Protein AF-A0A950Y6A3-F1 (afdb_monomer)

Foldseek 3Di:
DAADDDPDVVVVVQCCVLPVLPLFQLCQDDPPDGSRPQFFWDKDKDKDWDWPQPDDADTAFTKIKIWIWIATDVVRVGSFGKIKIKIKMWGKHADPDNQKIKIKIKIKIAMAGDDPTGDDLVPADFDDDDQAADFFDGRPQAWKWKRKDKDKFFAADPVLHFDWDWDQDPVRDIDIDGDIAIFIAIDMHRSHARIKMKMKIWIWDDDDDQKTKIKMKIKMWTHHPPQVSQFTRPVVLVVSCVVPVQLNDDRGTGTFPPSGDMKMKIWMKIWGQDPPPRWIKIKIKIFIPDDDWDKTFTDARDDCVSGPDPSRVVCCVCPPHRPIDIDDRDGMDIDIDIHDHD

Structure (mmCIF, N/CA/C/O backbone):
data_AF-A0A950Y6A3-F1
#
_entry.id   AF-A0A950Y6A3-F1
#
loop_
_atom_site.group_PDB
_atom_site.id
_atom_site.type_symbol
_atom_site.label_atom_id
_atom_site.label_alt_id
_atom_site.label_comp_id
_atom_site.label_asym_id
_atom_site.label_entity_id
_atom_site.label_seq_id
_atom_site.pdbx_PDB_ins_code
_atom_site.Cartn_x
_atom_site.Cartn_y
_atom_site.Cartn_z
_atom_site.occupancy
_atom_site.B_iso_or_equiv
_atom_site.auth_seq_id
_atom_site.auth_comp_id
_atom_site.auth_asym_id
_atom_site.auth_atom_id
_atom_site.pdbx_PDB_model_num
ATOM 1 N N . ILE A 1 1 ? 9.728 23.566 5.522 1.00 55.59 1 ILE A N 1
ATOM 2 C CA . ILE A 1 1 ? 8.600 23.103 6.367 1.00 55.59 1 ILE A CA 1
ATOM 3 C C . ILE A 1 1 ? 7.485 22.759 5.407 1.00 55.59 1 ILE A C 1
ATOM 5 O O . ILE A 1 1 ? 7.109 23.627 4.628 1.00 55.59 1 ILE A O 1
ATOM 9 N N . SER A 1 2 ? 7.053 21.505 5.381 1.00 44.97 2 SER A N 1
ATOM 10 C CA . SER A 1 2 ? 5.964 21.052 4.512 1.00 44.97 2 SER A CA 1
ATOM 11 C C . SER A 1 2 ? 4.708 20.811 5.337 1.00 44.97 2 SER A C 1
ATOM 13 O O . SER A 1 2 ? 4.808 20.285 6.443 1.00 44.97 2 SER A O 1
ATOM 15 N N . ASN A 1 3 ? 3.552 21.147 4.763 1.00 51.19 3 ASN A N 1
ATOM 16 C CA . ASN A 1 3 ? 2.241 20.790 5.294 1.00 51.19 3 ASN A CA 1
ATOM 17 C C . ASN A 1 3 ? 1.524 19.934 4.246 1.00 51.19 3 ASN A C 1
ATOM 19 O O . ASN A 1 3 ? 1.511 20.302 3.069 1.00 51.19 3 ASN A O 1
ATOM 23 N N . VAL A 1 4 ? 0.929 18.813 4.647 1.00 55.44 4 VAL A N 1
ATOM 24 C CA . VAL A 1 4 ? 0.126 17.973 3.743 1.00 55.44 4 VAL A CA 1
ATOM 25 C C . VAL A 1 4 ? -1.350 18.307 3.958 1.00 55.44 4 VAL A C 1
ATOM 27 O O . VAL A 1 4 ? -1.803 18.409 5.095 1.00 55.44 4 VAL A O 1
ATOM 30 N N . LYS A 1 5 ? -2.104 18.506 2.870 1.00 50.03 5 LYS A N 1
ATOM 31 C CA . LYS A 1 5 ? -3.546 18.785 2.902 1.00 50.03 5 LYS A CA 1
ATOM 32 C C . LYS A 1 5 ? -4.280 17.763 2.042 1.00 50.03 5 LYS A C 1
ATOM 34 O O . LYS A 1 5 ? -3.926 17.554 0.884 1.00 50.03 5 LYS A O 1
ATOM 39 N N . THR A 1 6 ? -5.311 17.148 2.599 1.00 55.34 6 THR A N 1
ATOM 40 C CA . THR A 1 6 ? -6.198 16.231 1.879 1.00 55.34 6 THR A CA 1
ATOM 41 C C . THR A 1 6 ? -7.190 17.012 1.016 1.00 55.34 6 THR A C 1
ATOM 43 O O . THR A 1 6 ? -7.624 18.108 1.369 1.00 55.34 6 THR A O 1
ATOM 46 N N . LEU A 1 7 ? -7.528 16.459 -0.152 1.00 62.56 7 LEU A N 1
ATOM 47 C CA . LEU A 1 7 ? -8.414 17.111 -1.128 1.00 62.56 7 LEU A CA 1
ATOM 48 C C . LEU A 1 7 ? -9.895 16.744 -0.948 1.00 62.56 7 LEU A C 1
ATOM 50 O O . LEU A 1 7 ? -10.757 17.380 -1.546 1.00 62.56 7 LEU A O 1
ATOM 54 N N . THR A 1 8 ? -10.203 15.728 -0.138 1.00 55.25 8 THR A N 1
ATOM 55 C CA . THR A 1 8 ? -11.575 15.274 0.131 1.00 55.25 8 THR A CA 1
ATOM 56 C C . THR A 1 8 ? -11.771 15.022 1.621 1.00 55.25 8 THR A C 1
ATOM 58 O O . THR A 1 8 ? -10.815 14.687 2.316 1.00 55.25 8 THR A O 1
ATOM 61 N N . THR A 1 9 ? -13.007 15.126 2.117 1.00 51.06 9 THR A N 1
ATOM 62 C CA . THR A 1 9 ? -13.341 14.810 3.519 1.00 51.06 9 THR A CA 1
ATOM 63 C C . THR A 1 9 ? -13.077 13.343 3.852 1.00 51.06 9 THR A C 1
ATOM 65 O O . THR A 1 9 ? -12.617 13.044 4.943 1.00 51.06 9 THR A O 1
ATOM 68 N N . ALA A 1 10 ? -13.300 12.422 2.908 1.00 46.38 10 ALA A N 1
ATOM 69 C CA . ALA A 1 10 ? -13.022 11.000 3.109 1.00 46.38 10 ALA A CA 1
ATOM 70 C C . ALA A 1 10 ? -11.514 10.720 3.216 1.00 46.38 10 ALA A C 1
ATOM 72 O O . ALA A 1 10 ? -11.087 10.032 4.138 1.00 46.38 10 ALA A O 1
ATOM 73 N N . ALA A 1 11 ? -10.700 11.307 2.329 1.00 52.34 11 ALA A N 1
ATOM 74 C CA . ALA A 1 11 ? -9.245 11.244 2.447 1.00 52.34 11 ALA A CA 1
ATOM 75 C C . ALA A 1 11 ? -8.772 11.976 3.707 1.00 52.34 11 ALA A C 1
ATOM 77 O O . ALA A 1 11 ? -7.878 11.489 4.375 1.00 52.34 11 ALA A O 1
ATOM 78 N N . GLY A 1 12 ? -9.401 13.098 4.066 1.00 54.09 12 GLY A N 1
ATOM 79 C CA . GLY A 1 12 ? -9.213 13.802 5.333 1.00 54.09 12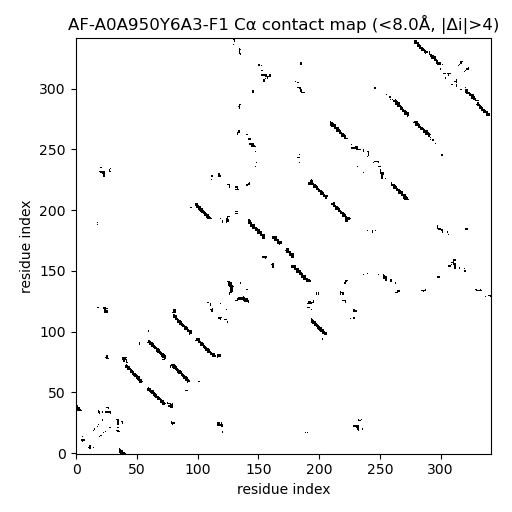 GLY A CA 1
ATOM 80 C C . GLY A 1 12 ? -9.412 12.886 6.521 1.00 54.09 12 GLY A C 1
ATOM 81 O O . GLY A 1 12 ? -8.493 12.725 7.301 1.00 54.09 12 GLY A O 1
ATOM 82 N N . ASN A 1 13 ? -10.552 12.216 6.613 1.00 58.09 13 ASN A N 1
ATOM 83 C CA . ASN A 1 13 ? -10.853 11.294 7.699 1.00 58.09 13 ASN A CA 1
ATOM 84 C C . ASN A 1 13 ? -9.927 10.078 7.693 1.00 58.09 13 ASN A C 1
ATOM 86 O O . ASN A 1 13 ? -9.509 9.663 8.758 1.00 58.09 13 ASN A O 1
ATOM 90 N N . TYR A 1 14 ? -9.565 9.537 6.529 1.00 60.09 14 TYR A N 1
ATOM 91 C CA . TYR A 1 14 ? -8.650 8.399 6.415 1.00 60.09 14 TYR A CA 1
ATOM 92 C C . TYR A 1 14 ? -7.204 8.755 6.789 1.00 60.09 14 TYR A C 1
ATOM 94 O O . TYR A 1 14 ? -6.570 8.037 7.555 1.00 60.09 14 TYR A O 1
ATOM 102 N N . PHE A 1 15 ? -6.685 9.879 6.288 1.00 57.25 15 PHE A N 1
ATOM 103 C CA . PHE A 1 15 ? -5.357 10.376 6.643 1.00 57.25 15 PHE A CA 1
ATOM 104 C C . PHE A 1 15 ? -5.319 10.858 8.080 1.00 57.25 15 PHE A C 1
ATOM 106 O O . PHE A 1 15 ? -4.394 10.489 8.779 1.00 57.25 15 PHE A O 1
ATOM 113 N N . ASN A 1 16 ? -6.325 11.598 8.550 1.00 54.16 16 ASN A N 1
ATOM 114 C CA . ASN A 1 16 ? -6.464 11.898 9.969 1.00 54.16 16 ASN A CA 1
ATOM 115 C C . ASN A 1 16 ? -6.517 10.581 10.748 1.00 54.16 16 ASN A C 1
ATOM 117 O O . ASN A 1 16 ? -5.824 10.443 11.726 1.00 54.16 16 ASN A O 1
ATOM 121 N N . TYR A 1 17 ? -7.216 9.547 10.299 1.00 57.12 17 TYR A N 1
ATOM 122 C CA . TYR A 1 17 ? -7.228 8.277 11.021 1.00 57.12 17 TYR A CA 1
ATOM 123 C C . TYR A 1 17 ? -5.857 7.572 11.049 1.00 57.12 17 TYR A C 1
ATOM 125 O O . TYR A 1 17 ? -5.486 7.023 12.072 1.00 57.12 17 TYR A O 1
ATOM 133 N N . ILE A 1 18 ? -5.056 7.630 9.982 1.00 55.06 18 ILE A N 1
ATOM 134 C CA . ILE A 1 18 ? -3.707 7.026 9.943 1.00 55.06 18 ILE A CA 1
ATOM 135 C C . ILE A 1 18 ? -2.634 7.891 10.634 1.00 55.06 18 ILE A C 1
ATOM 137 O O . ILE A 1 18 ? -1.665 7.364 11.181 1.00 55.06 18 ILE A O 1
ATOM 141 N N . ASP A 1 19 ? -2.789 9.213 10.601 1.00 50.56 19 ASP A N 1
ATOM 142 C CA . ASP A 1 19 ? -1.802 10.209 11.039 1.00 50.56 19 ASP A CA 1
ATOM 143 C C . ASP A 1 19 ? -2.115 10.796 12.434 1.00 50.56 19 ASP A C 1
ATOM 145 O O . ASP A 1 19 ? -1.201 11.122 13.191 1.00 50.56 19 ASP A O 1
ATOM 149 N N . PHE A 1 20 ? -3.398 10.862 12.815 1.00 44.97 20 PHE A N 1
ATOM 150 C CA . PHE A 1 20 ? -3.916 11.261 14.139 1.00 44.97 20 PHE A CA 1
ATOM 151 C C . PHE A 1 20 ? -3.994 10.083 15.123 1.00 44.97 20 PHE A C 1
ATOM 153 O O . PHE A 1 20 ? -3.970 10.298 16.327 1.00 44.97 20 PHE A O 1
ATOM 160 N N . GLU A 1 21 ? -3.994 8.836 14.643 1.00 47.53 21 GLU A N 1
ATOM 161 C CA . GLU A 1 21 ? -3.645 7.664 15.472 1.00 47.53 21 GLU A CA 1
ATOM 162 C C . GLU A 1 21 ? -2.111 7.433 15.496 1.00 47.53 21 GLU A C 1
ATOM 164 O O . GLU A 1 21 ? -1.623 6.411 15.981 1.00 47.53 21 GLU A O 1
ATOM 169 N N . GLY A 1 22 ? -1.356 8.412 14.965 1.00 48.56 22 GLY A N 1
ATOM 170 C CA . GLY A 1 22 ? 0.095 8.578 15.010 1.00 48.56 22 GLY A CA 1
ATOM 171 C C . GLY A 1 22 ? 0.876 7.320 14.718 1.00 48.56 22 GLY A C 1
ATOM 172 O O . GLY A 1 22 ? 1.608 6.837 15.578 1.00 48.56 22 GLY A O 1
ATOM 173 N N . VAL A 1 23 ? 0.806 6.849 13.471 1.00 43.31 23 VAL A N 1
ATOM 174 C CA . VAL A 1 23 ? 1.751 5.840 13.001 1.00 43.31 23 VAL A CA 1
ATOM 175 C C . VAL A 1 23 ? 3.160 6.462 12.893 1.00 43.31 23 VAL A C 1
ATOM 177 O O . VAL A 1 23 ? 3.574 6.923 11.834 1.00 43.31 23 VAL A O 1
ATOM 180 N N . GLY A 1 24 ? 3.828 6.581 14.044 1.00 46.50 24 GLY A N 1
ATOM 181 C CA . GLY A 1 24 ? 5.106 7.222 14.379 1.00 46.50 24 GLY A CA 1
ATOM 182 C C . GLY A 1 24 ? 5.691 8.272 13.418 1.00 46.50 24 GLY A C 1
ATOM 183 O O . GLY A 1 24 ? 6.848 8.211 12.992 1.00 46.50 24 GLY A O 1
ATOM 184 N N . GLY A 1 25 ? 4.910 9.310 13.133 1.00 45.56 25 GLY A N 1
ATOM 185 C CA . GLY A 1 25 ? 5.419 10.512 12.485 1.00 45.56 25 GLY A CA 1
ATOM 186 C C . GLY A 1 25 ? 6.478 11.257 13.332 1.00 45.56 25 GLY A C 1
ATOM 187 O O . GLY A 1 25 ? 6.566 11.069 14.545 1.00 45.56 25 GLY A O 1
ATOM 188 N N . PRO A 1 26 ? 7.274 12.152 12.718 1.00 42.16 26 PRO A N 1
ATOM 189 C CA . PRO A 1 26 ? 8.289 12.992 13.372 1.00 42.16 26 PRO A CA 1
ATOM 190 C C . PRO A 1 26 ? 7.778 13.855 14.533 1.00 42.16 26 PRO A C 1
ATOM 192 O O . PRO A 1 26 ? 8.584 14.300 15.349 1.00 42.16 26 PRO A O 1
ATOM 195 N N . ASN A 1 27 ? 6.470 14.120 14.568 1.00 44.44 27 ASN A N 1
ATOM 196 C CA . ASN A 1 27 ? 5.806 14.987 15.529 1.00 44.44 27 ASN A CA 1
ATOM 197 C C . ASN A 1 27 ? 4.730 14.195 16.289 1.00 44.44 27 ASN A C 1
ATOM 199 O O . ASN A 1 27 ? 3.539 14.460 16.153 1.00 44.44 27 ASN A O 1
ATOM 203 N N . ALA A 1 28 ? 5.148 13.216 17.098 1.00 41.78 28 ALA A N 1
ATOM 204 C CA . ALA A 1 28 ? 4.270 12.655 18.126 1.00 41.78 28 ALA A CA 1
ATOM 205 C C . ALA A 1 28 ? 3.625 13.808 18.921 1.00 41.78 28 ALA A C 1
ATOM 207 O O . ALA A 1 28 ? 4.297 14.792 19.250 1.00 41.78 28 ALA A O 1
ATOM 208 N N . VAL A 1 29 ? 2.313 13.728 19.126 1.00 42.22 29 VAL A N 1
ATOM 209 C CA . VAL A 1 29 ? 1.463 14.852 19.526 1.00 42.22 29 VAL A CA 1
ATOM 210 C C . VAL A 1 29 ? 1.973 15.511 20.813 1.00 42.22 29 VAL A C 1
ATOM 212 O O . VAL A 1 29 ? 2.018 14.893 21.871 1.00 42.22 29 VAL A O 1
ATOM 215 N N . VAL A 1 30 ? 2.285 16.809 20.745 1.00 36.84 30 VAL A N 1
ATOM 216 C CA . VAL A 1 30 ? 2.355 17.685 21.923 1.00 36.84 30 VAL A CA 1
ATOM 217 C C . VAL A 1 30 ? 1.227 18.708 21.772 1.00 36.84 30 VAL A C 1
ATOM 219 O O . VAL A 1 30 ? 1.276 19.566 20.895 1.00 36.84 30 VAL A O 1
ATOM 222 N N . ASN A 1 31 ? 0.191 18.598 22.610 1.00 34.97 31 ASN A N 1
ATOM 223 C CA . ASN A 1 31 ? -0.925 19.551 22.738 1.00 34.97 31 ASN A CA 1
ATOM 224 C C . ASN A 1 31 ? -1.853 19.720 21.512 1.00 34.97 31 ASN A C 1
ATOM 226 O O . ASN A 1 31 ? -2.145 20.844 21.110 1.00 34.97 31 ASN A O 1
ATOM 230 N N . GLY A 1 32 ? -2.357 18.630 20.920 1.00 38.34 32 GLY A N 1
ATOM 231 C CA . GLY A 1 32 ? -3.501 18.701 19.990 1.00 38.34 32 GLY A CA 1
ATOM 232 C C . GLY A 1 32 ? -3.256 19.443 18.664 1.00 38.34 32 GLY A C 1
ATOM 233 O O . GLY A 1 32 ? -4.211 19.758 17.955 1.00 38.34 32 GLY A O 1
ATOM 234 N N . ALA A 1 33 ? -1.999 19.720 18.309 1.00 36.47 33 ALA A N 1
ATOM 235 C CA . ALA A 1 33 ? -1.621 20.277 17.015 1.00 36.47 33 ALA A CA 1
ATOM 236 C C . ALA A 1 33 ? -1.289 19.154 16.016 1.00 36.47 33 ALA A C 1
ATOM 238 O O . ALA A 1 33 ? -0.516 18.249 16.319 1.00 36.47 33 ALA A O 1
ATOM 239 N N . ASN A 1 34 ? -1.879 19.234 14.818 1.00 43.88 34 ASN A N 1
ATOM 240 C CA . ASN A 1 34 ? -1.730 18.281 13.713 1.00 43.88 34 ASN A CA 1
ATOM 241 C C . ASN A 1 34 ? -0.270 17.858 13.449 1.00 43.88 34 ASN A C 1
ATOM 243 O O . ASN A 1 34 ? 0.587 18.706 13.173 1.00 43.88 34 ASN A O 1
ATOM 247 N N . ASN A 1 35 ? -0.048 16.541 13.372 1.00 49.81 35 ASN A N 1
ATOM 248 C CA . ASN A 1 35 ? 1.190 15.871 12.938 1.00 49.81 35 ASN A CA 1
ATOM 249 C C . ASN A 1 35 ? 1.596 16.250 11.488 1.00 49.81 35 ASN A C 1
ATOM 251 O O . ASN A 1 35 ? 2.753 16.143 11.088 1.00 49.81 35 ASN A O 1
ATOM 255 N N . LEU A 1 36 ? 0.654 16.820 10.726 1.00 51.59 36 LEU A N 1
ATOM 256 C CA . LEU A 1 36 ? 0.832 17.394 9.386 1.00 51.59 36 LEU A CA 1
ATOM 257 C C . LEU A 1 36 ? 1.478 18.788 9.367 1.00 51.59 36 LEU A C 1
ATOM 259 O O . LEU A 1 36 ? 1.663 19.355 8.288 1.00 51.59 36 LEU A O 1
ATOM 263 N N . SER A 1 37 ? 1.778 19.371 10.530 1.00 52.12 37 SER A N 1
ATOM 264 C CA . SER A 1 37 ? 2.426 20.677 10.654 1.00 52.12 37 SER A CA 1
ATOM 265 C C . SER A 1 37 ? 3.810 20.540 11.280 1.00 52.12 37 SER A C 1
ATOM 267 O O . SER A 1 37 ? 4.047 19.699 12.142 1.00 52.12 37 SER A O 1
ATOM 269 N N . GLY A 1 38 ? 4.767 21.345 10.816 1.00 64.56 38 GLY A N 1
ATOM 270 C CA . GLY A 1 38 ? 6.117 21.350 11.386 1.00 64.56 38 GLY A CA 1
ATOM 271 C C . GLY A 1 38 ? 6.999 20.167 10.973 1.00 64.56 38 GLY A C 1
ATOM 272 O O . GLY A 1 38 ? 8.054 19.970 11.571 1.00 64.56 38 GLY A O 1
ATOM 273 N N . ILE A 1 39 ? 6.626 19.392 9.949 1.00 74.38 39 ILE A N 1
ATOM 274 C CA . ILE A 1 39 ? 7.516 18.378 9.370 1.00 74.38 39 ILE A CA 1
ATOM 275 C C . ILE A 1 39 ? 8.688 19.091 8.676 1.00 74.38 39 ILE A C 1
ATOM 277 O O . ILE A 1 39 ? 8.516 19.940 7.787 1.00 74.38 39 ILE A O 1
ATOM 281 N N . ARG A 1 40 ? 9.903 18.755 9.106 1.00 83.00 40 ARG A N 1
ATOM 282 C CA . ARG A 1 40 ? 11.169 19.234 8.553 1.00 83.00 40 ARG A CA 1
ATOM 283 C C . ARG A 1 40 ? 11.993 18.028 8.125 1.00 83.00 40 ARG A C 1
ATOM 285 O O . ARG A 1 40 ? 12.646 17.384 8.941 1.00 83.00 40 ARG A O 1
ATOM 292 N N . SER A 1 41 ? 11.979 17.747 6.831 1.00 88.69 41 SER A N 1
ATOM 293 C CA . SER A 1 41 ? 12.832 16.723 6.234 1.00 88.69 41 SER A CA 1
ATOM 294 C C . SER A 1 41 ? 14.058 17.384 5.622 1.00 88.69 41 SER A C 1
ATOM 296 O O . SER A 1 41 ? 13.936 18.176 4.690 1.00 88.69 41 SER A O 1
ATOM 298 N N . SER A 1 42 ? 15.230 17.045 6.149 1.00 94.06 42 SER A N 1
ATOM 299 C CA . SER A 1 42 ? 16.520 17.384 5.555 1.00 94.06 42 SER A CA 1
ATOM 300 C C . SER A 1 42 ? 17.148 16.093 5.056 1.00 94.06 42 SER A C 1
ATOM 302 O O . SER A 1 42 ? 17.418 15.203 5.863 1.00 94.06 42 SER A O 1
ATOM 304 N N . THR A 1 43 ? 17.335 15.986 3.741 1.00 95.81 43 THR A N 1
ATOM 305 C CA . THR A 1 43 ? 17.712 14.736 3.069 1.00 95.81 43 THR A CA 1
ATOM 306 C C . THR A 1 43 ? 18.918 14.944 2.165 1.00 95.81 43 THR A C 1
ATOM 308 O O . THR A 1 43 ? 18.958 15.905 1.399 1.00 95.81 43 THR A O 1
ATOM 311 N N . ILE A 1 44 ? 19.867 14.011 2.211 1.00 97.56 44 ILE A N 1
ATOM 312 C CA . ILE A 1 44 ? 20.935 13.865 1.219 1.00 97.56 44 ILE A CA 1
ATOM 313 C C . ILE A 1 44 ? 20.653 12.590 0.425 1.00 97.56 44 ILE A C 1
ATOM 315 O O . ILE A 1 44 ? 20.456 11.530 1.016 1.00 97.56 44 ILE A O 1
ATOM 319 N N . THR A 1 45 ? 20.655 12.692 -0.905 1.00 98.19 45 THR A N 1
ATOM 320 C CA . THR A 1 45 ? 20.363 11.562 -1.799 1.00 98.19 45 THR A CA 1
ATOM 321 C C . THR A 1 45 ? 21.493 11.371 -2.810 1.00 98.19 45 THR A C 1
ATOM 323 O O . THR A 1 45 ? 21.414 11.905 -3.919 1.00 98.19 45 THR A O 1
ATOM 326 N N . PRO A 1 46 ? 22.567 10.634 -2.473 1.00 98.00 46 PRO A N 1
ATOM 327 C CA . PRO A 1 46 ? 23.479 10.110 -3.480 1.00 98.00 46 PRO A CA 1
ATOM 328 C C . PRO A 1 46 ? 22.716 9.280 -4.516 1.00 98.00 46 PRO A C 1
ATOM 330 O O . PRO A 1 46 ? 21.841 8.474 -4.183 1.00 98.00 46 PRO A O 1
ATOM 333 N N . THR A 1 47 ? 23.077 9.479 -5.780 1.00 97.88 47 THR A N 1
ATOM 334 C CA . THR A 1 47 ? 22.509 8.751 -6.913 1.00 97.88 47 THR A CA 1
ATOM 335 C C . THR A 1 47 ? 23.620 8.232 -7.814 1.00 97.88 47 THR A C 1
ATOM 337 O O . THR A 1 47 ? 24.660 8.870 -7.979 1.00 97.88 47 THR A O 1
ATOM 340 N N . TYR A 1 48 ? 23.397 7.058 -8.392 1.00 98.31 48 TYR A N 1
ATOM 341 C CA . TYR A 1 48 ? 24.215 6.493 -9.455 1.00 98.31 48 TYR A CA 1
ATOM 342 C C . TYR A 1 48 ? 23.306 6.193 -10.638 1.00 98.31 48 TYR A C 1
ATOM 344 O O . TYR A 1 48 ? 22.309 5.488 -10.486 1.00 98.31 48 TYR A O 1
ATOM 352 N N . ALA A 1 49 ? 23.658 6.722 -11.807 1.00 98.19 49 ALA A N 1
ATOM 353 C CA . ALA A 1 49 ? 22.918 6.510 -13.038 1.00 98.19 49 ALA A CA 1
ATOM 354 C C . ALA A 1 49 ? 23.854 5.967 -14.120 1.00 98.19 49 ALA A C 1
ATOM 356 O O . ALA A 1 49 ? 24.909 6.538 -14.399 1.00 98.19 49 ALA A O 1
ATOM 357 N N . TYR A 1 50 ? 23.439 4.877 -14.752 1.00 98.31 50 TYR A N 1
ATOM 358 C CA . TYR A 1 50 ? 24.106 4.274 -15.897 1.00 98.31 50 TYR A CA 1
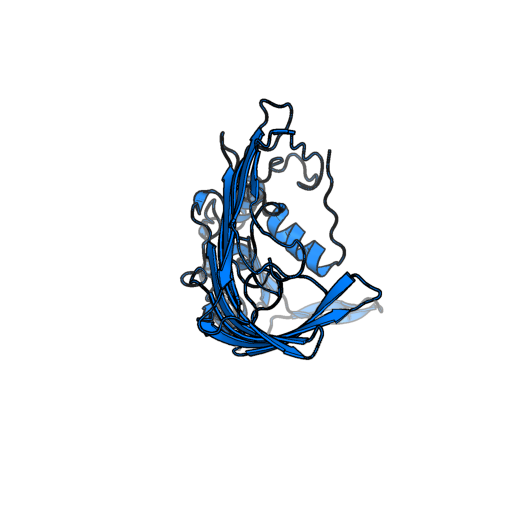ATOM 359 C C . TYR A 1 50 ? 23.076 4.014 -16.987 1.00 98.31 50 TYR A C 1
ATOM 361 O O . TYR A 1 50 ? 22.051 3.378 -16.739 1.00 98.31 50 TYR A O 1
ATOM 369 N N . ASN A 1 51 ? 23.325 4.505 -18.200 1.00 98.06 51 ASN A N 1
ATOM 370 C CA . ASN A 1 51 ? 22.365 4.389 -19.287 1.00 98.06 51 ASN A CA 1
ATOM 371 C C . ASN A 1 51 ? 23.052 4.122 -20.629 1.00 98.06 51 ASN A C 1
ATOM 373 O O . ASN A 1 51 ? 23.799 4.949 -21.141 1.00 98.06 51 ASN A O 1
ATOM 377 N N . THR A 1 52 ? 22.750 2.964 -21.209 1.00 98.12 52 THR A N 1
ATOM 378 C CA . THR A 1 52 ? 23.162 2.545 -22.560 1.00 98.12 52 THR A CA 1
ATOM 379 C C . THR A 1 52 ? 21.966 2.287 -23.476 1.00 98.12 52 THR A C 1
ATOM 381 O O . THR A 1 52 ? 22.119 1.727 -24.565 1.00 98.12 52 THR A O 1
ATOM 384 N N . VAL A 1 53 ? 20.757 2.656 -23.038 1.00 97.12 53 VAL A N 1
ATOM 385 C CA . VAL A 1 53 ? 19.528 2.496 -23.814 1.00 97.12 53 VAL A CA 1
ATOM 386 C C . VAL A 1 53 ? 19.630 3.316 -25.091 1.00 97.12 53 VAL A C 1
ATOM 388 O O . VAL A 1 53 ? 19.856 4.522 -25.071 1.00 97.12 53 VAL A O 1
ATOM 391 N N . ASN A 1 54 ? 19.459 2.647 -26.226 1.00 95.56 54 ASN A N 1
ATOM 392 C CA . ASN A 1 54 ? 19.780 3.234 -27.520 1.00 95.56 54 ASN A CA 1
ATOM 393 C C . ASN A 1 54 ? 18.740 4.228 -28.056 1.00 95.56 54 ASN A C 1
ATOM 395 O O . ASN A 1 54 ? 19.022 4.916 -29.033 1.00 95.56 54 ASN A O 1
ATOM 399 N N . HIS A 1 55 ? 17.536 4.263 -27.483 1.00 89.75 55 HIS A N 1
ATOM 400 C CA . HIS A 1 55 ? 16.476 5.171 -27.908 1.00 89.75 55 HIS A CA 1
ATOM 401 C C . HIS A 1 55 ? 15.555 5.531 -26.726 1.00 89.75 55 HIS A C 1
ATOM 403 O O . HIS A 1 55 ? 15.076 4.626 -26.045 1.00 89.75 55 HIS A O 1
ATOM 409 N N . PRO A 1 56 ? 15.242 6.821 -26.489 1.00 83.69 56 PRO A N 1
ATOM 410 C CA . PRO A 1 56 ? 14.539 7.270 -25.279 1.00 83.69 56 PRO A CA 1
ATOM 411 C C . PRO A 1 56 ? 13.040 6.929 -25.232 1.00 83.69 56 PRO A C 1
ATOM 413 O O . PRO A 1 56 ? 12.455 6.917 -24.153 1.00 83.69 56 PRO A O 1
ATOM 416 N N . ILE A 1 57 ? 12.408 6.708 -26.391 1.00 81.50 57 ILE A N 1
ATOM 417 C CA . ILE A 1 57 ? 10.962 6.417 -26.503 1.00 81.50 57 ILE A CA 1
ATOM 418 C C . ILE A 1 57 ? 10.693 4.955 -26.888 1.00 81.50 57 ILE A C 1
ATOM 420 O O . ILE A 1 57 ? 9.924 4.277 -26.221 1.00 81.50 57 ILE A O 1
ATOM 424 N N . ILE A 1 58 ? 11.336 4.461 -27.951 1.00 86.12 58 ILE A N 1
ATOM 425 C CA . ILE A 1 58 ? 11.185 3.094 -28.469 1.00 86.12 58 ILE A CA 1
ATOM 426 C C . ILE A 1 58 ? 12.515 2.332 -28.312 1.00 86.12 58 ILE A C 1
ATOM 428 O O . ILE A 1 58 ? 13.215 2.080 -29.298 1.00 86.12 58 ILE A O 1
ATOM 432 N N . PRO A 1 59 ? 12.933 2.020 -27.075 1.00 92.00 59 PRO A N 1
ATOM 433 C CA . PRO A 1 59 ? 14.184 1.316 -26.831 1.00 92.00 59 PRO A CA 1
ATOM 434 C C . PRO A 1 59 ? 14.155 -0.082 -27.456 1.00 92.00 59 PRO A C 1
ATOM 436 O O . PRO A 1 59 ? 13.156 -0.795 -27.373 1.00 92.00 59 PRO A O 1
ATOM 439 N N . THR A 1 60 ? 15.262 -0.485 -28.082 1.00 94.06 60 THR A N 1
ATOM 440 C CA . THR A 1 60 ? 15.406 -1.821 -28.701 1.00 94.06 60 THR A CA 1
ATOM 441 C C . THR A 1 60 ? 16.576 -2.615 -28.130 1.00 94.06 60 THR A C 1
ATOM 443 O O . THR A 1 60 ? 16.617 -3.842 -28.257 1.00 94.06 60 THR A O 1
ATOM 446 N N . ARG A 1 61 ? 17.535 -1.933 -27.498 1.00 96.31 61 ARG A N 1
ATOM 447 C CA . ARG A 1 61 ? 18.637 -2.544 -26.758 1.00 96.31 61 ARG A CA 1
ATOM 448 C C . ARG A 1 61 ? 19.180 -1.603 -25.686 1.00 96.31 61 ARG A C 1
ATOM 450 O O . ARG A 1 61 ? 19.071 -0.385 -25.814 1.00 96.31 61 ARG A O 1
ATOM 457 N N . GLY A 1 62 ? 19.859 -2.184 -24.709 1.00 97.81 62 GLY A N 1
ATOM 458 C CA . GLY A 1 62 ? 20.647 -1.458 -23.720 1.00 97.81 62 GLY A CA 1
ATOM 459 C C . GLY A 1 62 ? 20.114 -1.647 -22.312 1.00 97.81 62 GLY A C 1
ATOM 460 O O . GLY A 1 62 ? 19.100 -2.307 -22.092 1.00 97.81 62 GLY A O 1
ATOM 461 N N . LEU A 1 63 ? 20.845 -1.081 -21.368 1.00 98.19 63 LEU A N 1
ATOM 462 C CA . LEU A 1 63 ? 20.608 -1.190 -19.940 1.00 98.19 63 LEU A CA 1
ATOM 463 C C . LEU A 1 63 ? 20.531 0.216 -19.344 1.00 98.19 63 LEU A C 1
ATOM 465 O O . LEU A 1 63 ? 21.409 1.044 -19.600 1.00 98.19 63 LEU A O 1
ATOM 469 N N . ARG A 1 64 ? 19.505 0.457 -18.536 1.00 98.06 64 ARG A N 1
ATOM 470 C CA . ARG A 1 64 ? 19.374 1.607 -17.646 1.00 98.06 64 ARG A CA 1
ATOM 471 C C . ARG A 1 64 ? 19.408 1.090 -16.215 1.00 98.06 64 ARG A C 1
ATOM 473 O O . ARG A 1 64 ? 18.650 0.184 -15.890 1.00 98.06 64 ARG A O 1
ATOM 480 N N . VAL A 1 65 ? 20.280 1.648 -15.388 1.00 98.50 65 VAL A N 1
ATOM 481 C CA . VAL A 1 65 ? 20.359 1.387 -13.948 1.00 98.50 65 VAL A CA 1
ATOM 482 C C . VAL A 1 65 ? 20.357 2.731 -13.246 1.00 98.50 65 VAL A C 1
ATOM 484 O O . VAL A 1 65 ? 21.218 3.564 -13.522 1.00 98.50 65 VAL A O 1
ATOM 487 N N . ASN A 1 66 ? 19.423 2.920 -12.325 1.00 98.56 66 ASN A N 1
ATOM 488 C CA . ASN A 1 66 ? 19.429 4.018 -11.376 1.00 98.56 66 ASN A CA 1
ATOM 489 C C . ASN A 1 66 ? 19.429 3.429 -9.968 1.00 98.56 66 ASN A C 1
ATOM 491 O O . ASN A 1 66 ? 18.554 2.638 -9.623 1.00 98.56 66 A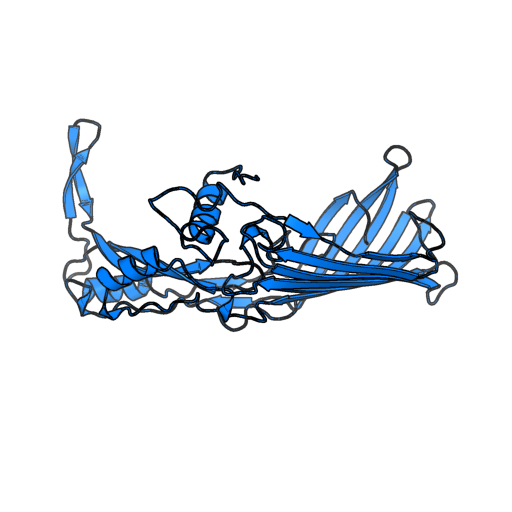SN A O 1
ATOM 495 N N . LEU A 1 67 ? 20.408 3.815 -9.161 1.00 98.56 67 LEU A N 1
ATOM 496 C CA . LEU A 1 67 ? 20.462 3.515 -7.735 1.00 98.56 67 LEU A CA 1
ATOM 497 C C . LEU A 1 67 ? 20.382 4.836 -6.980 1.00 98.56 67 LEU A C 1
ATOM 499 O O . LEU A 1 67 ? 21.030 5.813 -7.361 1.00 98.56 67 LEU A O 1
ATOM 503 N N . SER A 1 68 ? 19.618 4.871 -5.898 1.00 98.44 68 SER A N 1
ATOM 504 C CA . SER A 1 68 ? 19.536 6.035 -5.020 1.00 98.44 68 SER A CA 1
ATOM 505 C C . SER A 1 68 ? 19.491 5.603 -3.570 1.00 98.44 68 SER A C 1
ATOM 507 O O . SER A 1 68 ? 18.893 4.579 -3.246 1.00 98.44 68 SER A O 1
ATOM 509 N N . PHE A 1 69 ? 20.074 6.405 -2.690 1.00 98.50 69 PHE A N 1
ATOM 510 C CA . PHE A 1 69 ? 19.979 6.189 -1.254 1.00 98.50 69 PHE A CA 1
ATOM 511 C C . PHE A 1 69 ? 19.620 7.500 -0.570 1.00 98.50 69 PHE A C 1
ATOM 513 O O . PHE A 1 69 ? 20.449 8.395 -0.487 1.00 98.50 69 PHE A O 1
ATOM 520 N N . GLY A 1 70 ? 18.378 7.629 -0.111 1.00 97.94 70 GLY A N 1
ATOM 521 C CA . GLY A 1 70 ? 17.932 8.778 0.669 1.00 97.94 70 GLY A CA 1
ATOM 522 C C . GLY A 1 70 ? 18.335 8.630 2.132 1.00 97.94 70 GLY A C 1
ATOM 523 O O . GLY A 1 70 ? 17.888 7.704 2.806 1.00 97.94 70 GLY A O 1
ATOM 524 N N . PHE A 1 71 ? 19.153 9.548 2.631 1.00 97.94 71 PHE A N 1
ATOM 525 C CA . PHE A 1 71 ? 19.440 9.696 4.054 1.00 97.94 71 PHE A CA 1
ATOM 526 C C . PHE A 1 71 ? 18.765 10.968 4.562 1.00 97.94 71 PHE A C 1
ATOM 528 O O . PHE A 1 71 ? 19.220 12.076 4.269 1.00 97.94 71 PHE A O 1
ATOM 535 N N . THR A 1 72 ? 17.674 10.816 5.309 1.00 96.81 72 THR A N 1
ATOM 536 C CA . THR A 1 72 ? 16.970 11.921 5.970 1.00 96.81 72 THR A CA 1
ATOM 537 C C . THR A 1 72 ? 17.272 11.867 7.451 1.00 96.81 72 THR A C 1
ATOM 539 O O . THR A 1 72 ? 17.121 10.806 8.049 1.00 96.81 72 THR A O 1
ATOM 542 N N . GLY A 1 73 ? 17.662 12.982 8.067 1.00 93.19 73 GLY A N 1
ATOM 543 C CA . GLY A 1 73 ? 18.048 12.942 9.473 1.00 93.19 73 GLY A CA 1
ATOM 544 C C . GLY A 1 73 ? 17.978 14.265 10.209 1.00 93.19 73 GLY A C 1
ATOM 545 O O . GLY A 1 73 ? 18.240 15.332 9.655 1.00 93.19 73 GLY A O 1
ATOM 546 N N . SER A 1 74 ? 17.740 14.178 11.517 1.00 90.81 74 SER A N 1
ATOM 547 C CA . SER A 1 74 ? 17.852 15.319 12.427 1.00 90.81 74 SER A CA 1
ATOM 548 C C . SER A 1 74 ? 19.253 15.921 12.495 1.00 90.81 74 SER A C 1
ATOM 550 O O . SER A 1 74 ? 19.392 17.120 12.713 1.00 90.81 74 SER A O 1
ATOM 552 N N . VAL A 1 75 ? 20.288 15.124 12.210 1.00 92.88 75 VAL A N 1
ATOM 553 C CA . VAL A 1 75 ? 21.674 15.603 12.054 1.00 92.88 75 VAL A CA 1
ATOM 554 C C . VAL A 1 75 ? 21.833 16.617 10.912 1.00 92.88 75 VAL A C 1
ATOM 556 O O . VAL A 1 75 ? 22.792 17.377 10.902 1.00 92.88 75 VAL A O 1
ATOM 559 N N . LEU A 1 76 ? 20.880 16.662 9.975 1.00 93.44 76 LEU A N 1
ATOM 560 C CA . LEU A 1 76 ? 20.824 17.618 8.867 1.00 93.44 76 LEU A CA 1
ATOM 561 C C . LEU A 1 76 ? 19.877 18.805 9.158 1.00 93.44 76 LEU A C 1
ATOM 563 O O . LEU A 1 76 ? 19.500 19.543 8.248 1.00 93.44 76 LEU A O 1
ATOM 567 N N . GLY A 1 77 ? 19.437 18.978 10.410 1.00 87.88 77 GLY A N 1
ATOM 568 C CA . GLY A 1 77 ? 18.544 20.066 10.831 1.00 87.88 77 GLY A CA 1
ATOM 569 C C . GLY A 1 77 ? 17.043 19.787 10.662 1.00 87.88 77 GLY A C 1
ATOM 570 O O . GLY A 1 77 ? 16.230 20.706 10.788 1.00 87.88 77 GLY A O 1
ATOM 571 N N . GLY A 1 78 ? 16.667 18.538 10.365 1.00 88.06 78 GLY A N 1
ATOM 572 C CA . GLY A 1 78 ? 15.275 18.084 10.290 1.00 88.06 78 GLY A CA 1
ATOM 573 C C . GLY A 1 78 ? 14.737 17.479 11.595 1.00 88.06 78 GLY A C 1
ATOM 574 O O . GLY A 1 78 ? 15.433 17.387 12.602 1.00 88.06 78 GLY A O 1
ATOM 575 N N . ASN A 1 79 ? 13.492 17.008 11.575 1.00 84.81 79 ASN A N 1
ATOM 576 C CA . ASN A 1 79 ? 12.907 16.155 12.616 1.00 84.81 79 ASN A CA 1
ATOM 577 C C . ASN A 1 79 ? 12.536 14.754 12.105 1.00 84.81 79 ASN A C 1
ATOM 579 O O . ASN A 1 79 ? 12.159 13.911 12.913 1.00 84.81 79 ASN A O 1
ATOM 583 N N . VAL A 1 80 ? 12.706 14.464 10.816 1.00 86.56 80 VAL A N 1
ATOM 584 C CA . VAL A 1 80 ? 12.496 13.128 10.235 1.00 86.56 80 VAL A CA 1
ATOM 585 C C . VAL A 1 80 ? 13.819 12.368 10.186 1.00 86.56 80 VAL A C 1
ATOM 587 O O . VAL A 1 80 ? 14.838 12.950 9.815 1.00 86.56 80 VAL A O 1
ATOM 590 N N . ASN A 1 81 ? 13.807 11.080 10.535 1.00 92.50 81 ASN A N 1
ATOM 591 C CA . ASN A 1 81 ? 14.984 10.216 10.450 1.00 92.50 81 ASN A CA 1
ATOM 592 C C . ASN A 1 81 ? 14.632 8.944 9.672 1.00 92.50 81 ASN A C 1
ATOM 594 O O . ASN A 1 81 ? 13.981 8.063 10.230 1.00 92.50 81 ASN A O 1
ATOM 598 N N . THR A 1 82 ? 15.050 8.844 8.408 1.00 95.75 82 THR A N 1
ATOM 599 C CA . THR A 1 82 ? 14.776 7.687 7.540 1.00 95.75 82 THR A CA 1
ATOM 600 C C . THR A 1 82 ? 15.957 7.330 6.642 1.00 95.75 82 THR A C 1
ATOM 602 O O . THR A 1 82 ? 16.692 8.206 6.187 1.00 95.75 82 THR A O 1
ATOM 605 N N . LEU A 1 83 ? 16.098 6.039 6.342 1.00 97.69 83 LEU A N 1
ATOM 606 C CA . LEU A 1 83 ? 16.949 5.508 5.277 1.00 97.69 83 LEU A CA 1
ATOM 607 C C . LEU A 1 83 ? 16.058 4.994 4.146 1.00 97.69 83 LEU A C 1
ATOM 609 O O . LEU A 1 83 ? 15.114 4.252 4.410 1.00 97.69 83 LEU A O 1
ATOM 613 N N . GLN A 1 84 ? 16.364 5.367 2.906 1.00 98.06 84 GLN A N 1
ATOM 614 C CA . GLN A 1 84 ? 15.532 5.061 1.743 1.00 98.06 84 GLN A CA 1
ATOM 615 C C . GLN A 1 84 ? 16.376 4.634 0.527 1.00 98.06 84 GLN A C 1
ATOM 617 O O . GLN A 1 84 ? 16.590 5.430 -0.392 1.00 98.06 84 GLN A O 1
ATOM 622 N N . PRO A 1 85 ? 16.914 3.400 0.500 1.00 98.19 85 PRO A N 1
ATOM 623 C CA . PRO A 1 85 ? 17.498 2.845 -0.709 1.00 98.19 85 PRO A CA 1
ATOM 624 C C . PRO A 1 85 ? 16.410 2.534 -1.742 1.00 98.19 85 PRO A C 1
ATOM 626 O O . PRO A 1 85 ? 15.338 2.015 -1.419 1.00 98.19 85 PRO A O 1
ATOM 629 N N . ALA A 1 86 ? 16.717 2.809 -3.002 1.00 98.38 86 ALA A N 1
ATOM 630 C CA . ALA A 1 86 ? 15.896 2.419 -4.133 1.00 98.38 86 ALA A CA 1
ATOM 631 C C . ALA A 1 86 ? 16.761 2.063 -5.345 1.00 98.38 86 ALA A C 1
ATOM 633 O O . ALA A 1 86 ? 17.881 2.558 -5.508 1.00 98.38 86 ALA A O 1
ATOM 634 N N . LEU A 1 87 ? 16.215 1.198 -6.193 1.00 98.19 87 LEU A N 1
ATOM 635 C CA . LEU A 1 87 ? 16.793 0.797 -7.465 1.00 98.19 87 LEU A CA 1
ATOM 636 C C . LEU A 1 87 ? 15.722 0.797 -8.554 1.00 98.19 87 LEU A C 1
ATOM 638 O O . LEU A 1 87 ? 14.574 0.426 -8.313 1.00 98.19 87 LEU A O 1
ATOM 642 N N . ASP A 1 88 ? 16.131 1.168 -9.757 1.00 98.25 88 ASP A N 1
ATOM 643 C CA . ASP A 1 88 ? 15.333 1.137 -10.977 1.00 98.25 88 ASP A CA 1
ATOM 644 C C . ASP A 1 88 ? 16.214 0.607 -12.105 1.00 98.25 88 ASP A C 1
ATOM 646 O O . ASP A 1 88 ? 17.248 1.195 -12.431 1.00 98.25 88 ASP A O 1
ATOM 650 N N . ILE A 1 89 ? 15.852 -0.540 -12.666 1.00 98.38 89 ILE A N 1
ATOM 651 C CA . ILE A 1 89 ? 16.623 -1.205 -13.710 1.00 98.38 89 ILE A CA 1
ATOM 652 C C . ILE A 1 89 ? 15.695 -1.493 -14.877 1.00 98.38 89 ILE A C 1
ATOM 654 O O . ILE A 1 89 ? 14.691 -2.175 -14.711 1.00 98.38 89 ILE A O 1
ATOM 658 N N . ALA A 1 90 ? 16.066 -1.037 -16.070 1.00 98.06 90 ALA A N 1
ATOM 659 C CA . ALA A 1 90 ? 15.392 -1.392 -17.311 1.00 98.06 90 ALA A CA 1
ATOM 660 C C . ALA A 1 90 ? 16.395 -1.999 -18.294 1.00 98.06 90 ALA A C 1
ATOM 662 O O . ALA A 1 90 ? 17.455 -1.428 -18.555 1.00 98.06 90 ALA A O 1
ATOM 663 N N . TYR A 1 91 ? 16.066 -3.154 -18.859 1.00 98.06 91 TYR A N 1
ATOM 664 C CA . TYR A 1 91 ? 16.899 -3.844 -19.833 1.00 98.06 91 TYR A CA 1
ATOM 665 C C . TYR A 1 91 ? 16.094 -4.175 -21.081 1.00 98.06 91 TYR A C 1
ATOM 667 O O . TYR A 1 91 ? 15.019 -4.769 -21.017 1.00 98.06 91 TYR A O 1
ATOM 675 N N . PHE A 1 92 ? 16.651 -3.816 -22.232 1.00 98.00 92 PHE A N 1
ATOM 676 C CA . PHE A 1 92 ? 16.049 -4.060 -23.530 1.00 98.00 92 PHE A CA 1
ATOM 677 C C . PHE A 1 92 ? 16.976 -4.925 -24.370 1.00 98.00 92 PHE A C 1
ATOM 679 O O . PHE A 1 92 ? 18.194 -4.715 -24.419 1.00 98.00 92 PHE A O 1
ATOM 686 N N . ARG A 1 93 ? 16.392 -5.879 -25.089 1.00 96.75 93 ARG A N 1
ATOM 687 C CA . ARG A 1 93 ? 17.093 -6.665 -26.108 1.00 96.75 93 ARG A CA 1
ATOM 688 C C . ARG A 1 93 ? 16.141 -7.099 -27.209 1.00 96.75 93 ARG A C 1
ATOM 690 O O . ARG A 1 93 ? 14.929 -7.144 -27.024 1.00 96.75 93 ARG A O 1
ATOM 697 N N . ARG A 1 94 ? 16.706 -7.502 -28.348 1.00 96.62 94 ARG A N 1
ATOM 698 C CA . ARG A 1 94 ? 15.934 -8.130 -29.427 1.00 96.62 94 ARG A CA 1
ATOM 699 C C . ARG A 1 94 ? 15.276 -9.421 -28.934 1.00 96.62 94 ARG A C 1
ATOM 701 O O . ARG A 1 94 ? 15.913 -10.207 -28.224 1.00 96.62 94 ARG A O 1
ATOM 708 N N . GLY A 1 95 ? 14.011 -9.591 -29.311 1.00 93.88 95 GLY A N 1
ATOM 709 C CA . GLY A 1 95 ? 13.199 -10.777 -29.065 1.00 93.88 95 GLY A CA 1
ATOM 710 C C . GLY A 1 95 ? 13.546 -11.939 -29.996 1.00 93.88 95 GLY A C 1
ATOM 711 O O . GLY A 1 95 ? 14.589 -11.946 -30.647 1.00 93.88 95 GLY A O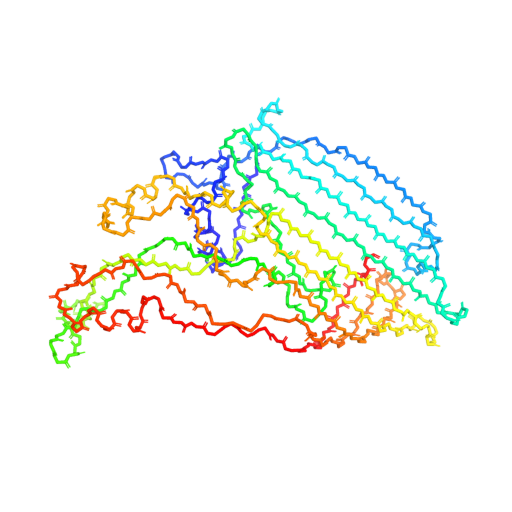 1
ATOM 712 N N . ILE A 1 96 ? 12.643 -12.922 -30.052 1.00 91.56 96 ILE A N 1
ATOM 713 C CA . ILE A 1 96 ? 12.792 -14.130 -30.884 1.00 91.56 96 ILE A CA 1
ATOM 714 C C . ILE A 1 96 ? 12.882 -13.749 -32.369 1.00 91.56 96 ILE A C 1
ATOM 716 O O . ILE A 1 96 ? 13.783 -14.196 -33.076 1.00 91.56 96 ILE A O 1
ATOM 720 N N . TRP A 1 97 ? 11.990 -12.872 -32.840 1.00 92.56 97 TRP A N 1
ATOM 721 C CA . TRP A 1 97 ? 12.089 -12.289 -34.178 1.00 92.56 97 TRP A CA 1
ATOM 722 C C . TRP A 1 97 ? 12.857 -10.970 -34.145 1.00 92.56 97 TRP A C 1
ATOM 724 O O . TRP A 1 97 ? 12.726 -10.183 -33.211 1.00 92.56 97 TRP A O 1
ATOM 734 N N . LYS A 1 98 ? 13.624 -10.690 -35.209 1.00 88.19 98 LYS A N 1
ATOM 735 C CA . LYS A 1 98 ? 14.522 -9.520 -35.296 1.00 88.19 98 LYS A CA 1
ATOM 736 C C . LYS A 1 98 ? 13.820 -8.171 -35.086 1.00 88.19 98 LYS A C 1
ATOM 738 O O . LYS A 1 98 ? 14.482 -7.220 -34.676 1.00 88.19 98 LYS A O 1
ATOM 743 N N . ARG A 1 99 ? 12.520 -8.090 -35.398 1.00 90.88 99 ARG A N 1
ATOM 744 C CA . ARG A 1 99 ? 11.686 -6.886 -35.237 1.00 90.88 99 ARG A CA 1
ATOM 745 C C . ARG A 1 99 ? 11.095 -6.748 -33.832 1.00 90.88 99 ARG A C 1
ATOM 747 O O . ARG A 1 99 ? 10.671 -5.656 -33.484 1.00 90.88 99 ARG A O 1
ATOM 754 N N . ASN A 1 100 ? 11.083 -7.821 -33.045 1.00 95.38 100 ASN A N 1
ATOM 755 C CA . ASN A 1 100 ? 10.475 -7.833 -31.723 1.00 95.38 100 ASN A CA 1
ATOM 756 C C . ASN A 1 100 ? 11.480 -7.397 -30.663 1.00 95.38 100 ASN A C 1
ATOM 758 O O . ASN A 1 100 ? 12.694 -7.580 -30.815 1.00 95.38 100 ASN A O 1
ATOM 762 N N . ILE A 1 101 ? 10.971 -6.864 -29.559 1.00 96.31 101 ILE A N 1
ATOM 763 C CA . ILE A 1 101 ? 11.781 -6.382 -28.444 1.00 96.31 101 ILE A CA 1
ATOM 764 C C . ILE A 1 101 ? 11.284 -7.026 -27.159 1.00 96.31 101 ILE A C 1
ATOM 766 O O . ILE A 1 101 ? 10.087 -7.080 -26.907 1.00 96.31 101 ILE A O 1
ATOM 770 N N . MET A 1 102 ? 12.215 -7.491 -26.339 1.00 97.56 102 MET A N 1
ATOM 771 C CA . MET A 1 102 ? 11.955 -7.858 -24.955 1.00 97.56 102 MET A CA 1
ATOM 772 C C . MET A 1 102 ? 12.383 -6.699 -24.065 1.00 97.56 102 MET A C 1
ATOM 774 O O . MET A 1 102 ? 13.549 -6.293 -24.112 1.00 97.56 102 MET A O 1
ATOM 778 N N . GLY A 1 103 ? 11.438 -6.174 -23.294 1.00 96.94 103 GLY A N 1
ATOM 779 C CA . GLY A 1 103 ? 11.668 -5.202 -22.235 1.00 96.94 103 GLY A CA 1
ATOM 780 C C . GLY A 1 103 ? 11.524 -5.878 -20.880 1.00 96.94 103 GLY A C 1
ATOM 781 O O . GLY A 1 103 ? 10.556 -6.596 -20.644 1.00 96.94 103 GLY A O 1
ATOM 782 N N . PHE A 1 104 ? 12.494 -5.650 -20.009 1.00 97.88 104 PHE A N 1
ATOM 783 C CA . PHE A 1 104 ? 12.480 -6.087 -18.621 1.00 97.88 104 PHE A CA 1
ATOM 784 C C . PHE A 1 104 ? 12.641 -4.858 -17.746 1.00 97.88 104 PHE A C 1
ATOM 786 O O . PHE A 1 104 ? 13.504 -4.024 -18.027 1.00 97.88 104 PHE A O 1
ATOM 793 N N . HIS A 1 105 ? 11.861 -4.769 -16.682 1.00 97.81 105 HIS A N 1
ATOM 794 C CA . HIS A 1 105 ? 11.986 -3.712 -15.699 1.00 97.81 105 HIS A CA 1
ATOM 795 C C . HIS A 1 105 ? 11.879 -4.271 -14.295 1.00 97.81 105 HIS A C 1
ATOM 797 O O . HIS A 1 105 ? 11.061 -5.144 -14.028 1.00 97.81 105 HIS A O 1
ATOM 803 N N . VAL A 1 106 ? 12.750 -3.791 -13.421 1.00 98.19 106 VAL A N 1
ATOM 804 C CA . VAL A 1 106 ? 12.767 -4.104 -12.000 1.00 98.19 106 VAL A CA 1
ATOM 805 C C . VAL A 1 106 ? 12.845 -2.785 -11.261 1.00 98.19 106 VAL A C 1
ATOM 807 O O . VAL A 1 106 ? 13.787 -2.020 -11.464 1.00 98.19 106 VAL A O 1
ATOM 810 N N . ASN A 1 107 ? 11.902 -2.551 -10.364 1.00 98.06 107 ASN A N 1
ATOM 811 C CA . ASN A 1 107 ? 11.947 -1.430 -9.444 1.00 98.06 107 ASN A CA 1
ATOM 812 C C . ASN A 1 107 ? 11.846 -1.960 -8.012 1.00 98.06 107 ASN A C 1
ATOM 814 O O . ASN A 1 107 ? 11.005 -2.805 -7.706 1.00 98.06 107 ASN A O 1
ATOM 818 N N . GLY A 1 108 ? 12.745 -1.498 -7.150 1.00 98.19 108 GLY A N 1
ATOM 819 C CA . GLY A 1 108 ? 12.819 -1.884 -5.747 1.00 98.19 108 GLY A CA 1
ATOM 820 C C . GLY A 1 108 ? 12.937 -0.644 -4.879 1.00 98.19 108 GLY A C 1
ATOM 821 O O . GLY A 1 108 ? 13.769 0.223 -5.136 1.00 98.19 108 GLY A O 1
ATOM 822 N N . ARG A 1 109 ? 12.103 -0.553 -3.853 1.00 97.88 109 ARG A N 1
ATOM 823 C CA . ARG A 1 109 ? 12.000 0.588 -2.949 1.00 97.88 109 ARG A CA 1
ATOM 824 C C . ARG A 1 109 ? 11.930 0.076 -1.519 1.00 97.88 109 ARG A C 1
ATOM 826 O O . ARG A 1 109 ? 11.165 -0.837 -1.216 1.00 97.88 109 ARG A O 1
ATOM 833 N N . PHE A 1 110 ? 12.720 0.668 -0.638 1.00 98.12 110 PHE A N 1
ATOM 834 C CA . PHE A 1 110 ? 12.715 0.349 0.783 1.00 98.12 110 PHE A CA 1
ATOM 835 C C . PHE A 1 110 ? 12.753 1.638 1.598 1.00 98.12 110 PHE A C 1
ATOM 837 O O . PHE A 1 110 ? 13.323 2.630 1.145 1.00 98.12 110 PHE A O 1
ATOM 844 N N . ILE A 1 111 ? 12.117 1.660 2.763 1.00 96.94 111 ILE A N 1
ATOM 845 C CA . ILE A 1 111 ? 12.190 2.774 3.704 1.00 96.94 111 ILE A CA 1
ATOM 846 C C . ILE A 1 111 ? 12.178 2.256 5.138 1.00 96.94 111 ILE A C 1
ATOM 848 O O . ILE A 1 111 ? 11.402 1.378 5.486 1.00 96.94 111 ILE A O 1
ATOM 852 N N . ILE A 1 112 ? 13.016 2.824 5.996 1.00 96.00 112 ILE A N 1
ATOM 853 C CA . ILE A 1 112 ? 13.013 2.517 7.427 1.00 96.00 112 ILE A CA 1
ATOM 854 C C . ILE A 1 112 ? 13.362 3.760 8.234 1.00 96.00 112 ILE A C 1
ATOM 856 O O . ILE A 1 112 ? 14.223 4.544 7.832 1.00 96.00 112 ILE A O 1
ATOM 860 N N . GLY A 1 113 ? 12.701 3.952 9.370 1.00 92.88 113 GLY A N 1
ATOM 861 C CA . GLY A 1 113 ? 13.068 4.963 10.352 1.00 92.88 113 GLY A CA 1
ATOM 862 C C . GLY A 1 113 ? 14.199 4.500 11.269 1.00 92.88 113 GLY A C 1
ATOM 863 O O . GLY A 1 113 ? 14.328 3.313 11.567 1.00 92.88 113 GLY A O 1
ATOM 864 N N . TYR A 1 114 ? 15.029 5.438 11.724 1.00 93.38 114 TYR A N 1
ATOM 865 C CA . TYR A 1 114 ? 16.146 5.151 12.631 1.00 93.38 114 TYR A CA 1
ATOM 866 C C . TYR A 1 114 ? 16.237 6.170 13.774 1.00 93.38 114 TYR A C 1
ATOM 868 O O . TYR A 1 114 ? 15.638 7.244 13.732 1.00 93.38 114 TYR A O 1
ATOM 876 N N . GLY A 1 115 ? 17.015 5.843 14.811 1.00 89.50 115 GLY A N 1
ATOM 877 C CA . GLY A 1 115 ? 17.209 6.732 15.963 1.00 89.50 115 GLY A CA 1
ATOM 878 C C . GLY A 1 115 ? 15.935 6.925 16.792 1.00 89.50 115 GLY A C 1
ATOM 879 O O . GLY A 1 115 ? 15.623 8.048 17.173 1.00 89.50 115 GLY A O 1
ATOM 880 N N . GLY A 1 116 ? 15.176 5.843 17.007 1.00 84.56 116 GLY A N 1
ATOM 881 C CA . GLY A 1 116 ? 13.925 5.851 17.778 1.00 84.56 116 GLY A CA 1
ATOM 882 C C . GLY A 1 116 ? 12.708 6.409 17.033 1.00 84.56 116 GLY A C 1
ATOM 883 O O . GLY A 1 116 ? 11.630 6.476 17.610 1.00 84.56 116 GLY A O 1
ATOM 884 N N . LYS A 1 117 ? 12.863 6.795 15.762 1.00 85.31 117 LYS A N 1
ATOM 885 C CA . LYS A 1 117 ? 11.769 7.247 14.891 1.00 85.31 117 LYS A CA 1
ATOM 886 C C . LYS A 1 117 ? 11.412 6.163 13.882 1.00 85.31 117 LYS A C 1
ATOM 888 O O . LYS A 1 117 ? 12.247 5.313 13.568 1.00 85.31 117 LYS A O 1
ATOM 893 N N . VAL A 1 118 ? 10.199 6.223 13.344 1.00 86.25 118 VAL A N 1
ATOM 894 C CA . VAL A 1 118 ? 9.732 5.289 12.313 1.00 86.25 118 VAL A CA 1
ATOM 895 C C . VAL A 1 118 ? 9.490 6.006 10.986 1.00 86.25 118 VAL A C 1
ATOM 897 O O . VAL A 1 118 ? 9.482 7.236 10.912 1.00 86.25 118 VAL A O 1
ATOM 900 N N . ALA A 1 119 ? 9.347 5.227 9.916 1.00 86.38 119 ALA A N 1
ATOM 901 C CA . ALA A 1 119 ? 9.019 5.744 8.596 1.00 86.38 119 ALA A CA 1
ATOM 902 C C . ALA A 1 119 ? 7.622 6.406 8.604 1.00 86.38 119 ALA A C 1
ATOM 904 O O . ALA A 1 119 ? 6.638 5.714 8.893 1.00 86.38 119 ALA A O 1
ATOM 905 N N . PRO A 1 120 ? 7.514 7.704 8.254 1.00 79.88 120 PRO A N 1
ATOM 906 C CA . PRO A 1 120 ? 6.238 8.408 8.238 1.00 79.88 120 PRO A CA 1
ATOM 907 C C . PRO A 1 120 ? 5.231 7.784 7.256 1.00 79.88 120 PRO A C 1
ATOM 909 O O . PRO A 1 120 ? 5.640 7.357 6.170 1.00 79.88 120 PRO A O 1
ATOM 912 N N . PRO A 1 121 ? 3.916 7.801 7.549 1.00 78.44 121 PRO A N 1
ATOM 913 C CA . PRO A 1 121 ? 2.912 7.141 6.708 1.00 78.44 121 PRO A CA 1
ATOM 914 C C . PRO A 1 121 ? 2.859 7.662 5.267 1.00 78.44 121 PRO A C 1
ATOM 916 O O . PRO A 1 121 ? 2.643 6.894 4.335 1.00 78.44 121 PRO A O 1
ATOM 919 N N . TYR A 1 122 ? 3.117 8.957 5.063 1.00 79.25 122 TYR A N 1
ATOM 920 C CA . TYR A 1 122 ? 3.120 9.587 3.738 1.00 79.25 122 TYR A CA 1
ATOM 921 C C . TYR A 1 122 ? 4.330 9.211 2.861 1.00 79.25 122 TYR A C 1
ATOM 923 O O . TYR A 1 122 ? 4.338 9.548 1.680 1.00 79.25 122 TYR A O 1
ATOM 931 N N . LEU A 1 123 ? 5.352 8.545 3.415 1.00 85.19 123 LEU A N 1
ATOM 932 C CA . LEU A 1 123 ? 6.510 8.039 2.662 1.00 85.19 123 LEU A CA 1
ATOM 933 C C . LEU A 1 123 ? 6.426 6.539 2.362 1.00 85.19 123 LEU A C 1
ATOM 935 O O . LEU A 1 123 ? 7.356 5.980 1.781 1.00 85.19 123 LEU A O 1
ATOM 939 N N . ARG A 1 124 ? 5.342 5.879 2.771 1.00 90.06 124 ARG A N 1
ATOM 940 C CA . ARG A 1 124 ? 5.157 4.449 2.539 1.00 90.06 124 ARG A CA 1
ATOM 941 C C . ARG A 1 124 ? 4.675 4.154 1.137 1.00 90.06 124 ARG A C 1
ATOM 943 O O . ARG A 1 124 ? 4.098 5.000 0.451 1.00 90.06 124 ARG A O 1
ATOM 950 N N . TYR A 1 125 ? 4.951 2.932 0.719 1.00 95.00 125 TYR A N 1
ATOM 951 C CA . TYR A 1 125 ? 4.683 2.484 -0.629 1.00 95.00 125 TYR A CA 1
ATOM 952 C C . TYR A 1 125 ? 3.287 1.891 -0.746 1.00 95.00 125 TYR A C 1
ATOM 954 O O . TYR A 1 125 ? 2.701 1.415 0.222 1.00 95.00 125 TYR A O 1
ATOM 962 N N . TYR A 1 126 ? 2.775 1.990 -1.964 1.00 94.81 126 TYR A N 1
ATOM 963 C CA . TYR A 1 126 ? 1.558 1.366 -2.447 1.00 94.81 126 TYR A CA 1
ATOM 964 C C . TYR A 1 126 ? 1.831 0.999 -3.904 1.00 94.81 126 TYR A C 1
ATOM 966 O O . TYR A 1 126 ? 2.656 1.643 -4.564 1.00 94.81 126 TYR A O 1
ATOM 974 N N . MET A 1 127 ? 1.142 -0.015 -4.410 1.00 95.12 127 MET A N 1
ATOM 975 C CA . MET A 1 127 ? 1.293 -0.476 -5.787 1.00 95.12 127 MET A CA 1
ATOM 976 C C . MET A 1 127 ? -0.042 -0.623 -6.507 1.00 95.12 127 MET A C 1
ATOM 978 O O . MET A 1 127 ? -1.114 -0.666 -5.902 1.00 95.12 127 MET A O 1
ATOM 982 N N . GLY A 1 128 ? 0.047 -0.727 -7.827 1.00 93.88 128 GLY A N 1
ATOM 983 C CA . GLY A 1 128 ? -1.081 -0.950 -8.725 1.00 93.88 128 GLY A CA 1
ATOM 984 C C . GLY A 1 128 ? -1.224 0.188 -9.727 1.00 93.88 128 GLY A C 1
ATOM 985 O O . GLY A 1 128 ? -0.748 1.300 -9.506 1.00 93.88 128 GLY A O 1
ATOM 986 N N . GLY A 1 129 ? -1.882 -0.093 -10.846 1.00 91.19 129 GLY A N 1
ATOM 987 C CA . GLY A 1 129 ? -1.956 0.819 -11.983 1.00 91.19 129 GLY A CA 1
ATOM 988 C C . GLY A 1 129 ? -0.887 0.551 -13.042 1.00 91.19 129 GLY A C 1
ATOM 989 O O . GLY A 1 129 ? -0.197 -0.466 -13.044 1.00 91.19 129 GLY A O 1
ATOM 990 N N . GLU A 1 130 ? -0.786 1.467 -13.996 1.00 88.00 130 GLU A N 1
ATOM 991 C CA . GLU A 1 130 ? -0.135 1.261 -15.295 1.00 88.00 130 GLU A CA 1
ATOM 992 C C . GLU A 1 130 ? 1.393 1.236 -15.264 1.00 88.00 130 GLU A C 1
ATOM 994 O O . GLU A 1 130 ? 2.005 0.798 -16.244 1.00 88.00 130 GLU A O 1
ATOM 999 N N . ASN A 1 131 ? 1.978 1.740 -14.175 1.00 83.12 131 ASN A N 1
ATOM 1000 C CA . ASN A 1 131 ? 3.422 1.867 -13.973 1.00 83.12 131 ASN A CA 1
ATOM 1001 C C . ASN A 1 131 ? 3.986 0.830 -12.990 1.00 83.12 131 ASN A C 1
ATOM 1003 O O . ASN A 1 131 ? 5.200 0.663 -12.940 1.00 83.12 131 ASN A O 1
ATOM 1007 N N . ASP A 1 132 ? 3.120 0.148 -12.232 1.00 91.75 132 ASP A N 1
ATOM 1008 C CA . ASP A 1 132 ? 3.504 -0.925 -11.313 1.00 91.75 132 ASP A CA 1
ATOM 1009 C C . ASP A 1 132 ? 2.987 -2.264 -11.860 1.00 91.75 132 ASP A C 1
ATOM 1011 O O . ASP A 1 132 ? 3.649 -2.898 -12.672 1.00 91.75 132 ASP A O 1
ATOM 1015 N N . ILE A 1 133 ? 1.791 -2.698 -11.452 1.00 95.38 133 ILE A N 1
ATOM 1016 C CA . ILE A 1 133 ? 1.189 -3.966 -11.873 1.00 95.38 133 ILE A CA 1
ATOM 1017 C C . ILE A 1 133 ? -0.137 -3.665 -12.565 1.00 95.38 133 ILE A C 1
ATOM 1019 O O . ILE A 1 133 ? -1.135 -3.338 -11.906 1.00 95.38 133 ILE A O 1
ATOM 1023 N N . ARG A 1 134 ? -0.174 -3.810 -13.896 1.00 95.12 134 ARG A N 1
ATOM 1024 C CA . ARG A 1 134 ? -1.423 -3.693 -14.664 1.00 95.12 134 ARG A CA 1
ATOM 1025 C C . ARG A 1 134 ? -2.408 -4.753 -14.177 1.00 95.12 134 ARG A C 1
ATOM 1027 O O . ARG A 1 134 ? -2.001 -5.818 -13.742 1.00 95.12 134 ARG A O 1
ATOM 1034 N N . GLY A 1 135 ? -3.709 -4.485 -14.234 1.00 94.44 135 GLY A N 1
ATOM 1035 C CA . GLY A 1 135 ? -4.714 -5.409 -13.682 1.00 94.44 135 GLY A CA 1
ATOM 1036 C C . GLY A 1 135 ? -5.187 -5.065 -12.276 1.00 94.44 135 GLY A C 1
ATOM 1037 O O . GLY A 1 135 ? -6.288 -5.467 -11.904 1.00 94.44 135 GLY A O 1
ATOM 1038 N N . PHE A 1 136 ? -4.430 -4.248 -11.544 1.00 95.56 136 PHE A N 1
ATOM 1039 C CA . PHE A 1 136 ? -4.824 -3.714 -10.243 1.00 95.56 136 PHE A CA 1
ATOM 1040 C C . PHE A 1 136 ? -5.089 -2.214 -10.337 1.00 95.56 136 PHE A C 1
ATOM 1042 O O . PHE A 1 136 ? -4.471 -1.506 -11.138 1.00 95.56 136 PHE A O 1
ATOM 1049 N N . ASP A 1 137 ? -6.028 -1.730 -9.528 1.00 92.50 137 ASP A N 1
ATOM 1050 C CA . ASP A 1 137 ? -6.321 -0.306 -9.436 1.00 92.50 137 ASP A CA 1
ATOM 1051 C C . ASP A 1 137 ? -5.169 0.442 -8.741 1.00 92.50 137 ASP A C 1
ATOM 1053 O O . ASP A 1 137 ? -4.372 -0.138 -7.999 1.00 92.50 137 ASP A O 1
ATOM 1057 N N . LEU A 1 138 ? -5.061 1.740 -9.019 1.00 91.00 138 LEU A N 1
ATOM 1058 C CA . LEU A 1 138 ? -3.965 2.584 -8.548 1.00 91.00 138 LEU A CA 1
ATOM 1059 C C . LEU A 1 138 ? -3.909 2.605 -7.007 1.00 91.00 138 LEU A C 1
ATOM 1061 O O . LEU A 1 138 ? -4.923 2.871 -6.366 1.00 91.00 138 LEU A O 1
ATOM 1065 N N . LEU A 1 139 ? -2.725 2.346 -6.437 1.00 90.75 139 LEU A N 1
ATOM 1066 C CA . LEU A 1 139 ? -2.450 2.326 -4.987 1.00 90.75 139 LEU A CA 1
ATOM 1067 C C . LEU A 1 139 ? -3.308 1.334 -4.171 1.00 90.75 139 LEU A C 1
ATOM 1069 O O . LEU A 1 139 ? -3.506 1.532 -2.974 1.00 90.75 139 LEU A O 1
ATOM 1073 N N . THR A 1 140 ? -3.830 0.271 -4.790 1.00 91.38 140 THR A N 1
ATOM 1074 C CA . THR A 1 140 ? -4.676 -0.721 -4.091 1.00 91.38 140 THR A CA 1
ATOM 1075 C C . THR A 1 140 ? -3.908 -1.901 -3.506 1.00 91.38 140 THR A C 1
ATOM 1077 O O . THR A 1 140 ? -4.417 -2.595 -2.626 1.00 91.38 140 THR A O 1
ATOM 1080 N N . ILE A 1 141 ? -2.679 -2.134 -3.962 1.00 95.19 141 ILE A N 1
ATOM 1081 C CA . ILE A 1 141 ? -1.810 -3.170 -3.412 1.00 95.19 141 ILE A CA 1
ATOM 1082 C C . ILE A 1 141 ? -1.026 -2.550 -2.263 1.00 95.19 141 ILE A C 1
ATOM 1084 O O . ILE A 1 141 ? -0.123 -1.748 -2.492 1.00 95.19 141 ILE A O 1
ATOM 1088 N N . SER A 1 142 ? -1.361 -2.958 -1.044 1.00 94.25 142 SER A N 1
ATOM 1089 C CA . SER A 1 142 ? -0.610 -2.629 0.163 1.00 94.25 142 SER A CA 1
ATOM 1090 C C . SER A 1 142 ? -0.757 -3.735 1.213 1.00 94.25 142 SER A C 1
ATOM 1092 O O . SER A 1 142 ? -1.662 -4.573 1.126 1.00 94.25 142 SER A O 1
ATOM 1094 N N . PRO A 1 143 ? 0.082 -3.736 2.257 1.00 94.75 143 PRO A N 1
ATOM 1095 C CA . PRO A 1 143 ? -0.207 -4.429 3.506 1.00 94.75 143 PRO A CA 1
ATOM 1096 C C . PRO A 1 143 ? -1.471 -3.867 4.151 1.00 94.75 143 PRO A C 1
ATOM 1098 O O . PRO A 1 143 ? -1.737 -2.667 4.035 1.00 94.75 143 PRO A O 1
ATOM 1101 N N . PHE A 1 144 ? -2.244 -4.719 4.828 1.00 94.69 144 PHE A N 1
ATOM 1102 C CA . PHE A 1 144 ? -3.399 -4.285 5.618 1.00 94.69 144 PHE A CA 1
ATOM 1103 C C . PHE A 1 144 ? -3.084 -4.485 7.100 1.00 94.69 144 PHE A C 1
ATOM 1105 O O . PHE A 1 144 ? -2.380 -5.430 7.475 1.00 94.69 144 PHE A O 1
ATOM 1112 N N . ALA A 1 145 ? -3.621 -3.618 7.947 1.00 93.19 145 ALA A N 1
ATOM 1113 C CA . ALA A 1 145 ? -3.468 -3.713 9.392 1.00 93.19 145 ALA A CA 1
ATOM 1114 C C . ALA A 1 145 ? -4.766 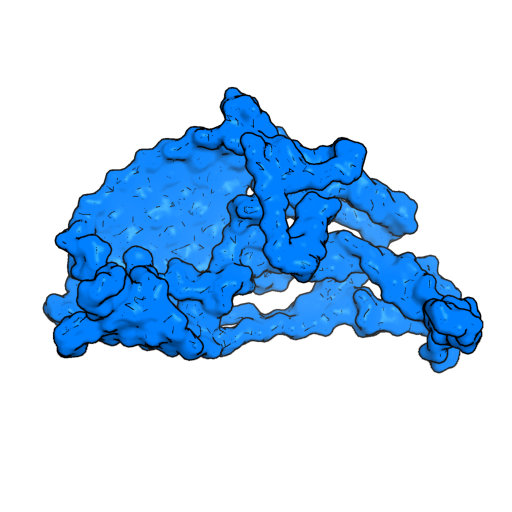-3.341 10.113 1.00 93.19 145 ALA A C 1
ATOM 1116 O O . ALA A 1 145 ? -5.681 -2.779 9.519 1.00 93.19 145 ALA A O 1
ATOM 1117 N N . TYR A 1 146 ? -4.831 -3.666 11.395 1.00 91.62 146 TYR A N 1
ATOM 1118 C CA . TYR A 1 146 ? -5.904 -3.311 12.301 1.00 91.62 146 TYR A CA 1
ATOM 1119 C C . TYR A 1 146 ? -5.389 -2.289 13.302 1.00 91.62 146 TYR A C 1
ATOM 1121 O O . TYR A 1 146 ? -4.382 -2.518 13.981 1.00 91.62 146 TYR A O 1
ATOM 1129 N N . LEU A 1 147 ? -6.099 -1.172 13.383 1.00 88.62 147 LEU A N 1
ATOM 1130 C CA . LEU A 1 147 ? -5.787 -0.053 14.252 1.00 88.62 147 LEU A CA 1
ATOM 1131 C C . LEU A 1 147 ? -6.798 0.000 15.407 1.00 88.62 147 LEU A C 1
ATOM 1133 O O . LEU A 1 147 ? -8.000 -0.113 15.141 1.00 88.62 147 LEU A O 1
ATOM 1137 N N . PRO A 1 148 ? -6.342 0.122 16.669 1.00 90.12 148 PRO A N 1
ATOM 1138 C CA . PRO A 1 148 ? -7.218 0.345 17.812 1.00 90.12 148 PRO A CA 1
ATOM 1139 C C . PRO A 1 148 ? -8.166 1.517 17.589 1.00 90.12 148 PRO A C 1
ATOM 1141 O O . PRO A 1 148 ? -7.794 2.548 17.033 1.00 90.12 148 PRO A O 1
ATOM 1144 N N . THR A 1 149 ? -9.411 1.358 18.013 1.00 88.31 149 THR A N 1
ATOM 1145 C CA . THR A 1 149 ? -10.419 2.413 17.956 1.00 88.31 149 THR A CA 1
ATOM 1146 C C . THR A 1 149 ? -11.563 2.114 18.922 1.00 88.31 149 THR A C 1
ATOM 1148 O O . THR A 1 149 ? -11.499 1.192 19.740 1.00 88.31 149 THR A O 1
ATOM 1151 N N . THR A 1 150 ? -12.631 2.893 18.825 1.00 90.06 150 THR A N 1
ATOM 1152 C CA . THR A 1 150 ? -13.891 2.650 19.511 1.00 90.06 150 THR A CA 1
ATOM 1153 C C . THR A 1 150 ? -15.019 2.440 18.510 1.00 90.06 150 THR A C 1
ATOM 1155 O O . THR A 1 150 ? -15.001 2.964 17.397 1.00 90.06 150 THR A O 1
ATOM 1158 N N . ALA A 1 151 ? -16.021 1.666 18.908 1.00 89.94 151 ALA A N 1
ATOM 1159 C CA . ALA A 1 151 ? -17.270 1.513 18.175 1.00 89.94 151 ALA A CA 1
ATOM 1160 C C . ALA A 1 151 ? -18.437 1.981 19.046 1.00 89.94 151 ALA A C 1
ATOM 1162 O O . ALA A 1 151 ? -18.428 1.783 20.260 1.00 89.94 151 ALA A O 1
ATOM 1163 N N . SER A 1 152 ? -19.445 2.587 18.420 1.00 92.25 152 SER A N 1
ATOM 1164 C CA . SER A 1 152 ? -20.720 2.898 19.066 1.00 92.25 152 SER A CA 1
ATOM 1165 C C . SER A 1 152 ? -21.718 1.798 18.729 1.00 92.25 152 SER A C 1
ATOM 1167 O O . SER A 1 152 ? -22.001 1.563 17.553 1.00 92.25 152 SER A O 1
ATOM 1169 N N . VAL A 1 153 ? -22.217 1.101 19.747 1.00 93.31 153 VAL A N 1
ATOM 1170 C CA . VAL A 1 153 ? -23.122 -0.044 19.590 1.00 93.31 153 VAL A CA 1
ATOM 1171 C C . VAL A 1 153 ? -24.468 0.241 20.256 1.00 93.31 153 VAL A C 1
ATOM 1173 O O . VAL A 1 153 ? -24.496 0.800 21.356 1.00 93.31 153 VAL A O 1
ATOM 1176 N N . PRO A 1 154 ? -25.599 -0.117 19.625 1.00 94.62 154 PRO A N 1
ATOM 1177 C CA . PRO A 1 154 ? -26.913 0.077 20.219 1.00 94.62 154 PRO A CA 1
ATOM 1178 C C . PRO A 1 154 ? -27.087 -0.834 21.432 1.00 94.62 154 PRO A C 1
ATOM 1180 O O . PRO A 1 154 ? -26.800 -2.028 21.369 1.00 94.62 154 PRO A O 1
ATOM 1183 N N . VAL A 1 155 ? -27.591 -0.275 22.528 1.00 96.19 155 VAL A N 1
ATOM 1184 C CA . VAL A 1 155 ? -27.983 -1.040 23.711 1.00 96.19 155 VAL A CA 1
ATOM 1185 C C . VAL A 1 155 ? -29.317 -1.717 23.430 1.00 96.19 155 VAL A C 1
ATOM 1187 O O . VAL A 1 155 ? -30.266 -1.061 23.000 1.00 96.19 155 VAL A O 1
ATOM 1190 N N . LEU A 1 156 ? -29.399 -3.023 23.676 1.00 96.56 156 LEU A N 1
ATOM 1191 C CA . LEU A 1 156 ? -30.601 -3.814 23.423 1.00 96.56 156 LEU A CA 1
ATOM 1192 C C . LEU A 1 156 ? -31.281 -4.240 24.725 1.00 96.56 156 LEU A C 1
ATOM 1194 O O . LEU A 1 156 ? -30.626 -4.510 25.734 1.00 96.56 156 LEU A O 1
ATOM 1198 N N . ASN A 1 157 ? -32.604 -4.342 24.684 1.00 95.06 157 ASN A N 1
ATOM 1199 C CA . ASN A 1 157 ? -33.402 -5.063 25.665 1.00 95.06 157 ASN A CA 1
ATOM 1200 C C . ASN A 1 157 ? -33.139 -6.577 25.559 1.00 95.06 157 ASN A C 1
ATOM 1202 O O . ASN A 1 157 ? -32.553 -7.069 24.593 1.00 95.06 157 ASN A O 1
ATOM 1206 N N . LYS A 1 158 ? -33.610 -7.348 26.547 1.00 90.69 158 LYS A N 1
ATOM 1207 C CA . LYS A 1 158 ? -33.473 -8.819 26.542 1.00 90.69 158 LYS A CA 1
ATOM 1208 C C . LYS A 1 158 ? -34.171 -9.494 25.355 1.00 90.69 158 LYS A C 1
ATOM 1210 O O . LYS A 1 158 ? -33.775 -10.591 24.983 1.00 90.69 158 LYS A O 1
ATOM 1215 N N . ASP A 1 159 ? -35.187 -8.856 24.784 1.00 91.56 159 ASP A N 1
ATOM 1216 C CA . ASP A 1 159 ? -35.923 -9.325 23.604 1.00 91.56 159 ASP A CA 1
ATOM 1217 C C . ASP A 1 159 ? -35.243 -8.951 22.270 1.00 91.56 159 ASP A C 1
ATOM 1219 O O . ASP A 1 159 ? -35.769 -9.263 21.204 1.00 91.56 159 ASP A O 1
ATOM 1223 N N . GLY A 1 160 ? -34.078 -8.293 22.315 1.00 90.50 160 GLY A N 1
ATOM 1224 C CA . GLY A 1 160 ? -33.318 -7.866 21.139 1.00 90.50 160 GLY A CA 1
ATOM 1225 C C . GLY A 1 160 ? -33.761 -6.528 20.540 1.00 90.50 160 GLY A C 1
ATOM 1226 O O . GLY A 1 160 ? -33.134 -6.057 19.591 1.00 90.50 160 GLY A O 1
ATOM 1227 N N . THR A 1 161 ? -34.797 -5.882 21.082 1.00 94.50 161 THR A N 1
ATOM 1228 C CA . THR A 1 161 ? -35.221 -4.551 20.623 1.00 94.50 161 THR A CA 1
ATOM 1229 C C . THR A 1 161 ? -34.271 -3.457 21.133 1.00 94.50 161 THR A C 1
ATOM 1231 O O . THR A 1 161 ? -33.752 -3.578 22.246 1.00 94.50 161 THR A O 1
ATOM 1234 N N . PRO A 1 162 ? -34.012 -2.374 20.374 1.00 94.44 162 PRO A N 1
ATOM 1235 C CA . PRO A 1 162 ? -33.185 -1.271 20.861 1.00 94.44 1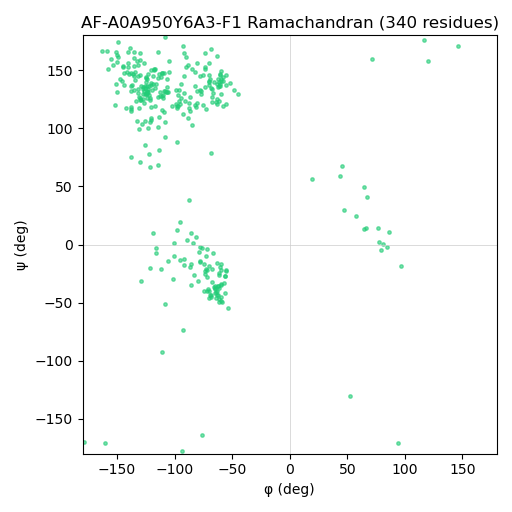62 PRO A CA 1
ATOM 1236 C C . PRO A 1 162 ? -33.807 -0.581 22.076 1.00 94.44 162 PRO A C 1
ATOM 1238 O O . PRO A 1 162 ? -34.991 -0.241 22.076 1.00 94.44 162 PRO A O 1
ATOM 1241 N N . VAL A 1 163 ? -32.990 -0.298 23.089 1.00 95.75 163 VAL A N 1
ATOM 1242 C CA . VAL A 1 163 ? -33.354 0.651 24.143 1.00 95.75 163 VAL A CA 1
ATOM 1243 C C . VAL A 1 163 ? -33.419 2.035 23.507 1.00 95.75 163 VAL A C 1
ATOM 1245 O O . VAL A 1 163 ? -32.468 2.464 22.856 1.00 95.75 163 VAL A O 1
ATOM 1248 N N . VAL A 1 164 ? -34.533 2.741 23.688 1.00 95.44 164 VAL A N 1
ATOM 1249 C CA . VAL A 1 164 ? -34.746 4.077 23.118 1.00 95.44 164 VAL A CA 1
ATOM 1250 C C . VAL A 1 164 ? -34.830 5.146 24.201 1.00 95.44 164 VAL A C 1
ATOM 1252 O O . VAL A 1 164 ? -35.358 4.916 25.288 1.00 95.44 164 VAL A O 1
ATOM 1255 N N . GLN A 1 165 ? -34.341 6.339 23.878 1.00 93.75 165 GLN A N 1
ATOM 1256 C CA . GLN A 1 165 ? -34.486 7.559 24.668 1.00 93.75 165 GLN A CA 1
ATOM 1257 C C . GLN A 1 165 ? -35.257 8.615 23.874 1.00 93.75 165 GLN A C 1
ATOM 1259 O O . GLN A 1 165 ? -35.192 8.653 22.643 1.00 93.75 165 GLN A O 1
ATOM 1264 N N . LYS A 1 166 ? -35.984 9.488 24.576 1.00 94.00 166 LYS A N 1
ATOM 1265 C CA . LYS A 1 166 ? -36.654 10.632 23.949 1.00 94.00 166 LYS A CA 1
ATOM 1266 C C . LYS A 1 166 ? -35.619 11.688 23.572 1.00 94.00 166 LYS A C 1
ATOM 1268 O O . LYS A 1 166 ? -34.756 12.016 24.380 1.00 94.00 166 LYS A O 1
ATOM 1273 N N . ILE A 1 167 ? -35.741 12.228 22.368 1.00 92.31 167 ILE A N 1
ATOM 1274 C CA . ILE A 1 167 ? -34.919 13.329 21.866 1.00 92.31 167 ILE A CA 1
ATOM 1275 C C . ILE A 1 167 ? -35.817 14.461 21.367 1.00 92.31 167 ILE A C 1
ATOM 1277 O O . ILE A 1 167 ? -36.970 14.229 21.005 1.00 92.31 167 ILE A O 1
ATOM 1281 N N . VAL A 1 168 ? -35.285 15.680 21.346 1.00 93.06 168 VAL A N 1
ATOM 1282 C CA . VAL A 1 168 ? -35.939 16.830 20.711 1.00 93.06 168 VAL A CA 1
ATOM 1283 C C . VAL A 1 168 ? -35.260 17.057 19.367 1.00 93.06 168 VAL A C 1
ATOM 1285 O O . VAL A 1 168 ? -34.048 17.266 19.311 1.00 93.06 168 VAL A O 1
ATOM 1288 N N . ASN A 1 169 ? -36.029 16.958 18.289 1.00 90.19 169 ASN A N 1
ATOM 1289 C CA . ASN A 1 169 ? -35.544 17.161 16.930 1.00 90.19 169 ASN A CA 1
ATOM 1290 C C . ASN A 1 169 ? -35.287 18.652 16.658 1.00 90.19 169 ASN A C 1
ATOM 1292 O O . ASN A 1 169 ? -35.761 19.526 17.384 1.00 90.19 169 ASN A O 1
ATOM 1296 N N . ALA A 1 170 ? -34.560 18.956 15.578 1.00 89.06 170 ALA A N 1
ATOM 1297 C CA . ALA A 1 170 ? -34.240 20.336 15.193 1.00 89.06 170 ALA A CA 1
ATOM 1298 C C . ALA A 1 170 ? -35.485 21.209 14.919 1.00 89.06 170 ALA A C 1
ATOM 1300 O O . ALA A 1 170 ? -35.408 22.430 15.011 1.00 89.06 170 ALA A O 1
ATOM 1301 N N . ASP A 1 171 ? -36.624 20.587 14.608 1.00 90.81 171 ASP A N 1
ATOM 1302 C CA . ASP A 1 171 ? -37.926 21.230 14.403 1.00 90.81 171 ASP A CA 1
ATOM 1303 C C . ASP A 1 171 ? -38.760 21.369 15.695 1.00 90.81 171 ASP A C 1
ATOM 1305 O O . ASP A 1 171 ? -39.903 21.819 15.650 1.00 90.81 171 ASP A O 1
ATOM 1309 N N . GLY A 1 172 ? -38.211 20.980 16.852 1.00 88.94 172 GLY A N 1
ATOM 1310 C CA . GLY A 1 172 ? -38.888 21.021 18.149 1.00 88.94 172 GLY A CA 1
ATOM 1311 C C . GLY A 1 172 ? -39.839 19.849 18.418 1.00 88.94 172 GLY A C 1
ATOM 1312 O O . GLY A 1 172 ? -40.431 19.792 19.497 1.00 88.94 172 GLY A O 1
ATOM 1313 N N . SER A 1 173 ? -39.984 18.896 17.491 1.00 93.50 173 SER A N 1
ATOM 1314 C CA . SER A 1 173 ? -40.786 17.688 17.714 1.00 93.50 173 SER A CA 1
ATOM 1315 C C . SER A 1 173 ? -40.085 16.699 18.656 1.00 93.50 173 SER A C 1
ATOM 1317 O O . SER A 1 173 ? -38.855 16.633 18.724 1.00 93.50 173 SER A O 1
ATOM 1319 N N . ILE A 1 174 ? -40.868 15.908 19.400 1.00 91.19 174 ILE A N 1
ATOM 1320 C CA . ILE A 1 174 ? -40.336 14.844 20.264 1.00 91.19 174 ILE A CA 1
ATOM 1321 C C . ILE A 1 174 ? -40.184 13.570 19.432 1.00 91.19 174 ILE A C 1
ATOM 1323 O O . ILE A 1 174 ? -41.176 12.991 18.989 1.00 91.19 174 ILE A O 1
ATOM 1327 N N . GLY A 1 175 ? -38.943 13.124 19.258 1.00 91.06 175 GLY A N 1
ATOM 1328 C CA . GLY A 1 175 ? -38.588 11.857 18.625 1.00 91.06 175 GLY A CA 1
ATOM 1329 C C . GLY A 1 175 ? -38.058 10.828 19.624 1.00 91.06 175 GLY A C 1
ATOM 1330 O O . GLY A 1 175 ? -37.894 11.096 20.816 1.00 91.06 175 GLY A O 1
ATOM 1331 N N . THR A 1 176 ? -37.744 9.636 19.123 1.00 93.38 176 THR A N 1
ATOM 1332 C CA . THR A 1 176 ? -37.006 8.606 19.865 1.00 93.38 176 THR A CA 1
ATOM 1333 C C . THR A 1 176 ? -35.722 8.258 19.130 1.00 93.38 176 THR A C 1
ATOM 1335 O O . THR A 1 176 ? -35.749 8.068 17.916 1.00 93.38 176 THR A O 1
ATOM 1338 N N . SER A 1 177 ? -34.620 8.120 19.862 1.00 91.81 177 SER A N 1
ATOM 1339 C CA . SER A 1 177 ? -33.345 7.624 19.337 1.00 91.81 177 SER A CA 1
ATOM 1340 C C . SER A 1 177 ? -32.887 6.411 20.129 1.00 91.81 177 SER A C 1
ATOM 1342 O O . SER A 1 177 ? -33.106 6.345 21.338 1.00 91.81 177 SER A O 1
ATOM 1344 N N . ALA A 1 178 ? -32.218 5.469 19.467 1.00 92.88 178 ALA A N 1
ATOM 1345 C CA . ALA A 1 178 ? -31.569 4.360 20.152 1.00 92.88 178 ALA A CA 1
ATOM 1346 C C . ALA A 1 178 ? -30.490 4.883 21.116 1.00 92.88 178 ALA A C 1
ATOM 1348 O O . ALA A 1 178 ? -29.758 5.826 20.800 1.00 92.88 178 ALA A O 1
ATOM 1349 N N . VAL A 1 179 ? -30.411 4.271 22.293 1.00 95.19 179 VAL A N 1
ATOM 1350 C CA . VAL A 1 179 ? -29.319 4.453 23.248 1.00 95.19 179 VAL A CA 1
ATOM 1351 C C . VAL A 1 179 ? -28.134 3.632 22.760 1.00 95.19 179 VAL A C 1
ATOM 1353 O O . VAL A 1 179 ? -28.287 2.464 22.406 1.00 95.19 179 VAL A O 1
ATOM 1356 N N . THR A 1 180 ? -26.949 4.231 22.750 1.00 94.88 180 THR A N 1
ATOM 1357 C CA . THR A 1 180 ? -25.709 3.572 22.332 1.00 94.88 180 THR A CA 1
ATOM 1358 C C . THR A 1 180 ? -24.689 3.565 23.460 1.00 94.88 180 THR A C 1
ATOM 1360 O O . THR A 1 180 ? -24.657 4.490 24.270 1.00 94.88 180 THR A O 1
ATOM 1363 N N . THR A 1 181 ? -23.826 2.554 23.487 1.00 92.88 181 THR A N 1
ATOM 1364 C CA . THR A 1 181 ? -22.638 2.507 24.345 1.00 92.88 181 THR A CA 1
ATOM 1365 C C . THR A 1 181 ? -21.373 2.461 23.493 1.00 92.88 181 THR A C 1
ATOM 1367 O O . THR A 1 181 ? -21.396 1.963 22.366 1.00 92.88 181 THR A O 1
ATOM 1370 N N . THR A 1 182 ? -20.274 2.999 24.015 1.00 93.50 182 THR A N 1
ATOM 1371 C CA . THR A 1 182 ? -18.974 3.014 23.334 1.00 93.50 182 THR A CA 1
ATOM 1372 C C . THR A 1 182 ? -18.126 1.857 23.839 1.00 93.50 182 THR A C 1
ATOM 1374 O O . THR A 1 182 ? -17.951 1.701 25.044 1.00 93.50 182 THR A O 1
ATOM 1377 N N . VAL A 1 183 ? -17.576 1.065 22.923 1.00 94.19 183 VAL A N 1
ATOM 1378 C CA . VAL A 1 183 ? -16.818 -0.158 23.231 1.00 94.19 183 VAL A CA 1
ATOM 1379 C C . VAL A 1 183 ? -15.492 -0.196 22.463 1.00 94.19 183 VAL A C 1
ATOM 1381 O O . VAL A 1 183 ? -15.393 0.441 21.407 1.00 94.19 183 VAL A O 1
ATOM 1384 N N . PRO A 1 184 ? -14.464 -0.912 22.956 1.00 94.31 184 PRO A N 1
ATOM 1385 C CA . PRO A 1 184 ? -13.184 -1.016 22.263 1.00 94.31 184 PRO A CA 1
ATOM 1386 C C . PRO A 1 184 ? -13.327 -1.862 20.990 1.00 94.31 184 PRO A C 1
ATOM 1388 O O . PRO A 1 184 ? -14.029 -2.875 20.974 1.00 94.31 184 PRO A O 1
ATOM 1391 N N . SER A 1 185 ? -12.663 -1.449 19.911 1.00 91.81 185 SER A N 1
ATOM 1392 C CA . SER A 1 185 ? -12.729 -2.119 18.611 1.00 91.81 185 SER A CA 1
ATOM 1393 C C . SER A 1 185 ? -11.422 -1.971 17.828 1.00 91.81 185 SER A C 1
ATOM 1395 O O . SER A 1 185 ? -10.504 -1.256 18.229 1.00 91.81 185 SER A O 1
ATOM 1397 N N . TYR A 1 186 ? -11.360 -2.645 16.687 1.00 91.19 186 TYR A N 1
ATOM 1398 C CA . TYR A 1 186 ? -10.319 -2.502 15.685 1.00 91.19 186 TYR A CA 1
ATOM 1399 C C . TYR A 1 186 ? -10.939 -2.157 14.337 1.00 91.19 186 TYR A C 1
ATOM 1401 O O . TYR A 1 186 ? -11.897 -2.796 13.902 1.00 91.19 186 TYR A O 1
ATOM 1409 N N . GLN A 1 187 ? -10.339 -1.204 13.634 1.00 86.31 187 GLN A N 1
ATOM 1410 C CA . GLN A 1 187 ? -10.703 -0.882 12.259 1.00 86.31 187 GLN A CA 1
ATOM 1411 C C . GLN A 1 187 ? -9.571 -1.275 11.311 1.00 86.31 187 GLN A C 1
ATOM 1413 O O . GLN A 1 187 ? -8.389 -1.164 11.636 1.00 86.31 187 GLN A O 1
ATOM 1418 N N . VAL A 1 188 ? -9.941 -1.738 10.117 1.00 88.19 188 VAL A N 1
ATOM 1419 C CA . VAL A 1 188 ? -8.979 -2.018 9.049 1.00 88.19 188 VAL A CA 1
ATOM 1420 C C . VAL A 1 188 ? -8.391 -0.722 8.482 1.00 88.19 188 VAL A C 1
ATOM 1422 O O . VAL A 1 188 ? -9.105 0.247 8.217 1.00 88.19 188 VAL A O 1
ATOM 1425 N N . ILE A 1 189 ? -7.084 -0.727 8.252 1.00 87.31 189 ILE A N 1
ATOM 1426 C CA . ILE A 1 189 ? -6.336 0.336 7.583 1.00 87.31 189 ILE A CA 1
ATOM 1427 C C . ILE A 1 189 ? -5.403 -0.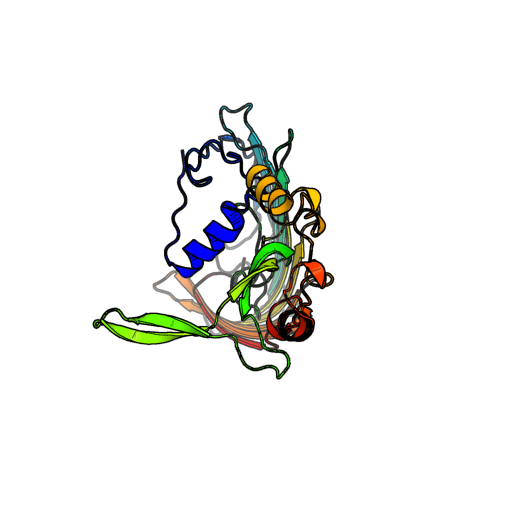238 6.520 1.00 87.31 189 ILE A C 1
ATOM 1429 O O . ILE A 1 189 ? -4.980 -1.396 6.595 1.00 87.31 189 ILE A O 1
ATOM 1433 N N . PHE A 1 190 ? -5.028 0.611 5.563 1.00 90.50 190 PHE A N 1
ATOM 1434 C CA . PHE A 1 190 ? -4.047 0.321 4.518 1.00 90.50 190 PHE A CA 1
ATOM 1435 C C . PHE A 1 190 ? -2.834 1.228 4.748 1.00 90.50 190 PHE A C 1
ATOM 1437 O O . PHE A 1 190 ? -2.745 2.300 4.153 1.00 90.50 190 PHE A O 1
ATOM 1444 N N . PRO A 1 191 ? -1.928 0.863 5.673 1.00 86.94 191 PRO A N 1
ATOM 1445 C CA . PRO A 1 191 ? -0.854 1.742 6.130 1.00 86.94 191 PRO A CA 1
ATOM 1446 C C . PRO A 1 191 ? 0.266 1.980 5.106 1.00 86.94 191 PRO A C 1
ATOM 1448 O O . PRO A 1 191 ? 1.196 2.717 5.425 1.00 86.94 191 PRO A O 1
ATOM 1451 N N . GLY A 1 192 ? 0.222 1.329 3.939 1.00 91.50 192 GLY A N 1
ATOM 1452 C CA . GLY A 1 192 ? 1.337 1.249 2.995 1.00 91.50 192 GLY A CA 1
ATOM 1453 C C . GLY A 1 192 ? 2.474 0.353 3.497 1.00 91.50 192 GLY A C 1
ATOM 1454 O O . GLY A 1 192 ? 2.575 0.055 4.693 1.00 91.50 192 GLY A O 1
ATOM 1455 N N . GLY A 1 193 ? 3.320 -0.113 2.583 1.00 94.50 193 GLY A N 1
ATOM 1456 C CA . GLY A 1 193 ? 4.500 -0.903 2.919 1.00 94.50 193 GLY A CA 1
ATOM 1457 C C . GLY A 1 193 ? 5.762 -0.078 3.160 1.00 94.50 193 GLY A C 1
ATOM 1458 O O . GLY A 1 193 ? 5.885 1.079 2.757 1.00 94.50 193 GLY A O 1
ATOM 1459 N N . ASP A 1 194 ? 6.724 -0.712 3.822 1.00 95.94 194 ASP A N 1
ATOM 1460 C CA . ASP A 1 194 ? 8.102 -0.238 3.965 1.00 95.94 194 ASP A CA 1
ATOM 1461 C C . ASP A 1 194 ? 9.037 -0.841 2.900 1.00 95.94 194 ASP A C 1
ATOM 1463 O O . ASP A 1 194 ? 10.147 -0.356 2.692 1.00 95.94 194 ASP A O 1
ATOM 1467 N N . THR A 1 195 ? 8.582 -1.881 2.196 1.00 97.69 195 THR A N 1
ATOM 1468 C CA . THR A 1 195 ? 9.341 -2.622 1.191 1.00 97.69 195 THR A CA 1
ATOM 1469 C C . THR A 1 195 ? 8.446 -2.914 -0.005 1.00 97.69 195 THR A C 1
ATOM 1471 O O . THR A 1 195 ? 7.512 -3.708 0.096 1.00 97.69 195 THR A O 1
ATOM 1474 N N . ALA A 1 196 ? 8.774 -2.337 -1.155 1.00 97.88 196 ALA A N 1
ATOM 1475 C CA . ALA A 1 196 ? 8.070 -2.547 -2.409 1.00 97.88 196 ALA A CA 1
ATOM 1476 C C . ALA A 1 196 ? 9.031 -3.052 -3.488 1.00 97.88 196 ALA A C 1
ATOM 1478 O O . ALA A 1 196 ? 10.124 -2.517 -3.672 1.00 97.88 196 ALA A O 1
ATOM 1479 N N . GLY A 1 197 ? 8.618 -4.077 -4.226 1.00 97.94 197 GLY A N 1
ATOM 1480 C CA . GLY A 1 197 ? 9.333 -4.559 -5.402 1.00 97.94 197 GLY A CA 1
ATOM 1481 C C . GLY A 1 197 ? 8.371 -4.882 -6.531 1.00 97.94 197 GLY A C 1
ATOM 1482 O O . GLY A 1 197 ? 7.347 -5.521 -6.295 1.00 97.94 197 GLY A O 1
ATOM 1483 N N . VAL A 1 198 ? 8.710 -4.476 -7.749 1.00 98.00 198 VAL A N 1
ATOM 1484 C CA . VAL A 1 198 ? 7.963 -4.809 -8.962 1.00 98.00 198 VAL A CA 1
ATOM 1485 C C . VAL A 1 198 ? 8.913 -5.253 -10.065 1.00 98.00 198 VAL A C 1
ATOM 1487 O O . VAL A 1 198 ? 10.015 -4.729 -10.222 1.00 98.00 198 VAL A O 1
ATOM 1490 N N . PHE A 1 199 ? 8.473 -6.254 -10.810 1.00 98.25 199 PHE A N 1
ATOM 1491 C CA . PHE A 1 199 ? 9.073 -6.747 -12.030 1.00 98.25 199 PHE A CA 1
ATOM 1492 C C . PHE A 1 199 ? 8.037 -6.679 -13.146 1.00 98.25 199 PHE A C 1
ATOM 1494 O O . PHE A 1 199 ? 6.920 -7.174 -12.996 1.00 98.25 199 PHE A O 1
ATOM 1501 N N . ASN A 1 200 ? 8.437 -6.125 -14.280 1.00 98.19 200 ASN A N 1
ATOM 1502 C CA . ASN A 1 200 ? 7.630 -6.075 -15.483 1.00 98.19 200 ASN A CA 1
ATOM 1503 C C . ASN A 1 200 ? 8.393 -6.690 -16.646 1.00 98.19 200 ASN A C 1
ATOM 1505 O O . ASN A 1 200 ? 9.584 -6.441 -16.850 1.00 98.19 200 ASN A O 1
ATOM 1509 N N . TYR A 1 201 ? 7.670 -7.443 -17.455 1.00 97.75 201 TYR A N 1
ATOM 1510 C CA . TYR A 1 201 ? 8.143 -7.979 -18.714 1.00 97.75 201 TYR A CA 1
ATOM 1511 C C . TYR A 1 201 ? 7.185 -7.589 -19.832 1.00 97.75 201 TYR A C 1
ATOM 1513 O O . TYR A 1 201 ? 5.973 -7.735 -19.695 1.00 97.75 201 TYR A O 1
ATOM 1521 N N . GLU A 1 202 ? 7.735 -7.137 -20.956 1.00 96.00 202 GLU A N 1
ATOM 1522 C CA . GLU A 1 202 ? 6.988 -6.825 -22.172 1.00 96.00 202 GLU A CA 1
ATOM 1523 C C . GLU A 1 202 ? 7.639 -7.460 -23.396 1.00 96.00 202 GLU A C 1
ATOM 1525 O O . GLU A 1 202 ? 8.844 -7.320 -23.626 1.00 96.00 202 GLU A O 1
ATOM 1530 N N . TYR A 1 203 ? 6.820 -8.084 -24.239 1.00 97.00 203 TYR A N 1
ATOM 1531 C CA . TYR A 1 203 ? 7.231 -8.582 -25.545 1.00 97.00 203 TYR A CA 1
ATOM 1532 C C . TYR A 1 203 ? 6.638 -7.716 -26.659 1.00 97.00 203 TYR A C 1
ATOM 1534 O O . TYR A 1 203 ? 5.529 -7.933 -27.127 1.00 97.00 203 TYR A O 1
ATOM 1542 N N . ARG A 1 204 ? 7.366 -6.700 -27.106 1.00 95.19 204 ARG A N 1
ATOM 1543 C CA . ARG A 1 204 ? 6.867 -5.717 -28.074 1.00 95.19 204 ARG A CA 1
ATOM 1544 C C . ARG A 1 204 ? 6.948 -6.268 -29.497 1.00 95.19 204 ARG A C 1
ATOM 1546 O O . ARG A 1 204 ? 8.036 -6.594 -29.980 1.00 95.19 204 ARG A O 1
ATOM 1553 N N . ILE A 1 205 ? 5.801 -6.325 -30.166 1.00 95.50 205 ILE A N 1
ATOM 1554 C CA . ILE A 1 205 ? 5.600 -6.759 -31.550 1.00 95.50 205 ILE A CA 1
ATOM 1555 C C . ILE A 1 205 ? 5.134 -5.540 -32.355 1.00 95.50 205 ILE A C 1
ATOM 1557 O O . ILE A 1 205 ? 3.959 -5.166 -32.284 1.00 95.50 205 ILE A O 1
ATOM 1561 N N . PRO A 1 206 ? 6.027 -4.887 -33.117 1.00 93.38 206 PRO A N 1
ATOM 1562 C CA . PRO A 1 206 ? 5.622 -3.821 -34.026 1.00 93.38 206 PRO A CA 1
ATOM 1563 C C . PRO A 1 206 ? 4.684 -4.374 -35.106 1.00 93.38 206 PRO A C 1
ATOM 1565 O O . PRO A 1 206 ? 5.051 -5.319 -35.807 1.00 93.38 206 PRO A O 1
ATOM 1568 N N . ILE A 1 207 ? 3.497 -3.783 -35.256 1.00 91.50 207 ILE A N 1
ATOM 1569 C CA . ILE A 1 207 ? 2.504 -4.190 -36.262 1.00 91.50 207 ILE A CA 1
ATOM 1570 C C . ILE A 1 207 ? 2.708 -3.357 -37.532 1.00 91.50 207 ILE A C 1
ATOM 1572 O O . ILE A 1 207 ? 3.237 -3.844 -38.532 1.00 91.50 207 ILE A O 1
ATOM 1576 N N . VAL A 1 208 ? 2.325 -2.079 -37.480 1.00 88.44 208 VAL A N 1
ATOM 1577 C CA . VAL A 1 208 ? 2.409 -1.131 -38.596 1.00 88.44 208 VAL A CA 1
ATOM 1578 C C . VAL A 1 208 ? 2.590 0.286 -38.057 1.00 88.44 208 VAL A C 1
ATOM 1580 O O . VAL A 1 208 ? 1.953 0.670 -37.078 1.00 88.44 208 VAL A O 1
ATOM 1583 N N . GLY A 1 209 ? 3.462 1.073 -38.689 1.00 83.38 209 GLY A N 1
ATOM 1584 C CA . GLY A 1 209 ? 3.724 2.451 -38.267 1.00 83.38 209 GLY A CA 1
ATOM 1585 C C . GLY A 1 209 ? 4.074 2.550 -36.768 1.00 83.38 209 GLY A C 1
ATOM 1586 O O . GLY A 1 209 ? 4.923 1.788 -36.305 1.00 83.38 209 GLY A O 1
ATOM 1587 N N . PRO A 1 210 ? 3.438 3.455 -35.997 1.00 84.44 210 PRO A N 1
ATOM 1588 C CA . PRO A 1 210 ? 3.682 3.622 -34.562 1.00 84.44 210 PRO A CA 1
ATOM 1589 C C . PRO A 1 210 ? 2.934 2.607 -33.676 1.00 84.44 210 PRO A C 1
ATOM 1591 O O . PRO A 1 210 ? 2.944 2.762 -32.455 1.00 84.44 210 PRO A O 1
ATOM 1594 N N . VAL A 1 211 ? 2.253 1.614 -34.264 1.00 91.00 211 VAL A N 1
ATOM 1595 C CA . VAL A 1 211 ? 1.396 0.661 -33.546 1.00 91.00 211 VAL A CA 1
ATOM 1596 C C . VAL A 1 211 ? 2.193 -0.571 -33.124 1.00 91.00 211 VAL A C 1
ATOM 1598 O O . VAL A 1 211 ? 2.764 -1.279 -33.959 1.00 91.00 211 VAL A O 1
ATOM 1601 N N . THR A 1 212 ? 2.192 -0.855 -31.825 1.00 93.06 212 THR A N 1
ATOM 1602 C CA . THR A 1 212 ? 2.866 -2.012 -31.221 1.00 93.06 212 THR A CA 1
ATOM 1603 C C . THR A 1 212 ? 1.890 -2.791 -30.351 1.00 93.06 212 THR A C 1
ATOM 1605 O O . THR A 1 212 ? 1.176 -2.200 -29.547 1.00 93.06 212 THR A O 1
ATOM 1608 N N . LEU A 1 213 ? 1.881 -4.116 -30.484 1.00 95.44 213 LEU A N 1
ATOM 1609 C CA . LEU A 1 213 ? 1.229 -5.014 -29.532 1.00 95.44 213 LEU A CA 1
ATOM 1610 C C . LEU A 1 213 ? 2.272 -5.532 -28.543 1.00 95.44 213 LEU A C 1
ATOM 1612 O O . LEU A 1 213 ? 3.340 -5.979 -28.954 1.00 95.44 213 LEU A O 1
ATOM 1616 N N . ALA A 1 214 ? 1.965 -5.505 -27.255 1.00 95.56 214 ALA A N 1
ATOM 1617 C CA . ALA A 1 214 ? 2.845 -5.964 -26.195 1.00 95.56 214 ALA A CA 1
ATOM 1618 C C . ALA A 1 214 ? 2.092 -6.903 -25.246 1.00 95.56 214 ALA A C 1
ATOM 1620 O O . ALA A 1 214 ? 1.380 -6.435 -24.355 1.00 95.56 214 ALA A O 1
ATOM 1621 N N . PRO A 1 215 ? 2.237 -8.231 -25.396 1.00 97.44 215 PRO A N 1
ATOM 1622 C CA . PRO A 1 215 ? 1.973 -9.142 -24.302 1.00 97.44 215 PRO A CA 1
ATOM 1623 C C . PRO A 1 215 ? 2.900 -8.825 -23.132 1.00 97.44 215 PRO A C 1
ATOM 1625 O O . PRO A 1 215 ? 4.094 -8.568 -23.334 1.00 97.44 215 PRO A O 1
ATOM 1628 N N . PHE A 1 216 ? 2.357 -8.848 -21.921 1.00 97.62 216 PHE A N 1
ATOM 1629 C CA . PHE A 1 216 ? 3.109 -8.510 -20.721 1.00 97.62 216 PHE A CA 1
ATOM 1630 C C . PHE A 1 216 ? 2.879 -9.486 -19.570 1.00 97.62 216 PHE A C 1
ATOM 1632 O O . PHE A 1 216 ? 1.879 -10.207 -19.532 1.00 97.62 216 PHE A O 1
ATOM 1639 N N . LEU A 1 217 ? 3.823 -9.466 -18.632 1.00 98.25 217 LEU A N 1
ATOM 1640 C CA . LEU A 1 217 ? 3.752 -10.090 -17.316 1.00 98.25 217 LEU A CA 1
ATOM 1641 C C . LEU A 1 217 ? 4.227 -9.063 -16.291 1.00 98.25 217 LEU A C 1
ATOM 1643 O O . LEU A 1 217 ? 5.366 -8.606 -16.373 1.00 98.25 217 LEU A O 1
ATOM 1647 N N . ASP A 1 218 ? 3.389 -8.763 -15.309 1.00 98.31 218 ASP A N 1
ATOM 1648 C CA . ASP A 1 218 ? 3.740 -7.903 -14.186 1.00 98.31 218 ASP A CA 1
ATOM 1649 C C . ASP A 1 218 ? 3.660 -8.710 -12.888 1.00 98.31 218 ASP A C 1
ATOM 1651 O O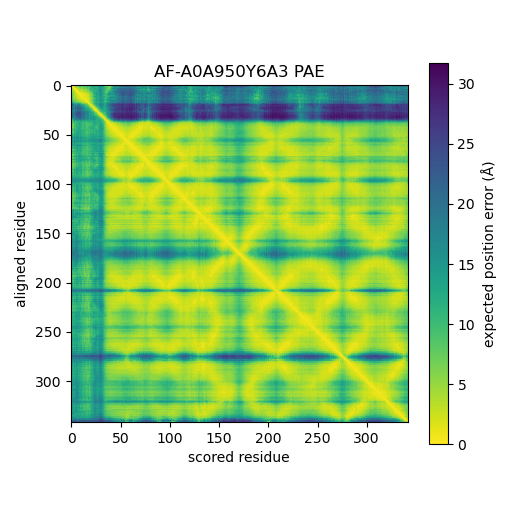 . ASP A 1 218 ? 2.708 -9.458 -12.666 1.00 98.31 218 ASP A O 1
ATOM 1655 N N . VAL A 1 219 ? 4.657 -8.573 -12.019 1.00 98.44 219 VAL A N 1
ATOM 1656 C CA . VAL A 1 219 ? 4.715 -9.229 -10.708 1.00 98.44 219 VAL A CA 1
ATOM 1657 C C . VAL A 1 219 ? 5.234 -8.228 -9.697 1.00 98.44 219 VAL A C 1
ATOM 1659 O O . VAL A 1 219 ? 6.269 -7.615 -9.917 1.00 98.44 219 VAL A O 1
ATOM 1662 N N . GLY A 1 220 ? 4.582 -8.090 -8.553 1.00 97.94 220 GLY A N 1
ATOM 1663 C CA . GLY A 1 220 ? 5.071 -7.188 -7.520 1.00 97.94 220 GLY A CA 1
ATOM 1664 C C . GLY A 1 220 ? 4.546 -7.513 -6.137 1.00 97.94 220 GLY A C 1
ATOM 1665 O O . GLY A 1 220 ? 3.658 -8.347 -5.952 1.00 97.94 220 GLY A O 1
ATOM 1666 N N . VAL A 1 221 ? 5.174 -6.912 -5.138 1.00 97.62 221 VAL A N 1
ATOM 1667 C CA . VAL A 1 221 ? 4.974 -7.257 -3.736 1.00 97.62 221 VAL A CA 1
ATOM 1668 C C . VAL A 1 221 ? 5.240 -6.050 -2.852 1.00 97.62 221 VAL A C 1
ATOM 1670 O O . VAL A 1 221 ? 6.341 -5.509 -2.862 1.00 97.62 221 VAL A O 1
ATOM 1673 N N . ASP A 1 222 ? 4.218 -5.635 -2.106 1.00 97.19 222 ASP A N 1
ATOM 1674 C CA . ASP A 1 222 ? 4.302 -4.543 -1.137 1.00 97.19 222 ASP A CA 1
ATOM 1675 C C . ASP A 1 222 ? 4.168 -5.116 0.273 1.00 97.19 222 ASP A C 1
ATOM 1677 O O . ASP A 1 222 ? 3.258 -5.914 0.540 1.00 97.19 222 ASP A O 1
ATOM 1681 N N . ARG A 1 223 ? 5.110 -4.781 1.154 1.00 96.38 223 ARG A N 1
ATOM 1682 C CA . ARG A 1 223 ? 5.261 -5.403 2.472 1.00 96.38 223 ARG A CA 1
ATOM 1683 C C . ARG A 1 223 ? 5.623 -4.411 3.556 1.00 96.38 223 ARG A C 1
ATOM 1685 O O . ARG A 1 223 ? 6.293 -3.416 3.320 1.00 96.38 223 ARG A O 1
ATOM 1692 N N . LEU A 1 224 ? 5.231 -4.777 4.766 1.00 94.31 224 LEU A N 1
ATOM 1693 C CA . LEU A 1 224 ? 5.786 -4.302 6.020 1.00 94.31 224 LEU A CA 1
ATOM 1694 C C . LEU A 1 224 ? 6.795 -5.342 6.510 1.00 94.31 224 LEU A C 1
ATOM 1696 O O . LEU A 1 224 ? 6.442 -6.279 7.231 1.00 94.31 224 LEU A O 1
ATOM 1700 N N . SER A 1 225 ? 8.040 -5.205 6.068 1.00 95.31 225 SER A N 1
ATOM 1701 C CA . SER A 1 225 ? 9.161 -6.037 6.512 1.00 95.31 225 SER A CA 1
ATOM 1702 C C . SER A 1 225 ? 9.580 -5.712 7.947 1.00 95.31 225 SER A C 1
ATOM 1704 O O . SER A 1 225 ? 10.150 -6.568 8.622 1.00 95.31 225 SER A O 1
ATOM 1706 N N . PHE A 1 226 ? 9.257 -4.513 8.440 1.00 93.00 226 PHE A N 1
ATOM 1707 C CA . PHE A 1 226 ? 9.525 -4.054 9.799 1.00 93.00 226 PHE A CA 1
ATOM 1708 C C . PHE A 1 226 ? 8.217 -3.653 10.496 1.00 93.00 226 PHE A C 1
ATOM 1710 O O . PHE A 1 226 ? 7.939 -2.466 10.656 1.00 93.00 226 PHE A O 1
ATOM 1717 N N . PRO A 1 227 ? 7.406 -4.618 10.974 1.00 89.69 227 PRO A N 1
ATOM 1718 C CA . PRO A 1 227 ? 6.142 -4.330 11.659 1.00 89.69 227 PRO A CA 1
ATOM 1719 C C . PRO A 1 227 ? 6.277 -3.402 12.874 1.00 89.69 227 PRO A C 1
ATOM 1721 O O . PRO A 1 227 ? 5.350 -2.664 13.183 1.00 89.69 227 PRO A O 1
ATOM 1724 N N . SER A 1 228 ? 7.441 -3.380 13.534 1.00 88.50 228 SER A N 1
ATOM 1725 C CA . SER A 1 228 ? 7.742 -2.437 14.621 1.00 88.50 228 SER A CA 1
ATOM 1726 C C . SER A 1 228 ? 7.748 -0.967 14.178 1.00 88.50 228 SER A C 1
ATOM 1728 O O . SER A 1 228 ? 7.665 -0.069 15.005 1.00 88.50 228 SER A O 1
ATOM 1730 N N . GLN A 1 229 ? 7.808 -0.691 12.872 1.00 86.31 229 GLN A N 1
ATOM 1731 C CA . GLN A 1 229 ? 7.672 0.654 12.312 1.00 86.31 229 GLN A CA 1
ATOM 1732 C C . GLN A 1 229 ? 6.204 1.113 12.237 1.00 86.31 229 GLN A C 1
ATOM 1734 O O . GLN A 1 229 ? 5.943 2.270 11.918 1.00 86.31 229 GLN A O 1
ATOM 1739 N N . LEU A 1 230 ? 5.235 0.239 12.542 1.00 86.25 230 LEU A N 1
ATOM 1740 C CA . LEU A 1 230 ? 3.816 0.574 12.715 1.00 86.25 230 LEU A CA 1
ATOM 1741 C C . LEU A 1 230 ? 3.472 0.998 14.153 1.00 86.25 230 LEU A C 1
ATOM 1743 O O . LEU A 1 230 ? 2.428 0.603 14.672 1.00 86.25 230 LEU A O 1
ATOM 1747 N N . GLY A 1 231 ? 4.353 1.748 14.815 1.00 80.94 231 GLY A N 1
ATOM 1748 C CA . GLY A 1 231 ? 4.097 2.242 16.173 1.00 80.94 231 GLY A CA 1
ATOM 1749 C C . GLY A 1 231 ? 2.935 3.231 16.195 1.00 80.94 231 GLY A C 1
ATOM 1750 O O . GLY A 1 231 ? 2.843 4.019 15.270 1.00 80.94 231 GLY A O 1
ATOM 1751 N N . LEU A 1 232 ? 2.071 3.176 17.206 1.00 79.56 232 LEU A N 1
ATOM 1752 C CA . LEU A 1 232 ? 0.902 4.049 17.386 1.00 79.56 232 LEU A CA 1
ATOM 1753 C C . LEU A 1 232 ? 1.239 5.289 18.219 1.00 79.56 232 LEU A C 1
ATOM 1755 O O . LEU A 1 232 ? 2.251 5.298 18.925 1.00 79.56 232 LEU A O 1
ATOM 1759 N N . ASP A 1 233 ? 0.369 6.303 18.196 1.00 76.50 233 ASP A N 1
ATOM 1760 C CA . ASP A 1 233 ? 0.540 7.477 19.052 1.00 76.50 233 ASP A CA 1
ATOM 1761 C C . ASP A 1 233 ? 0.439 7.071 20.536 1.00 76.50 233 ASP A C 1
ATOM 1763 O O . ASP A 1 233 ? -0.596 6.536 20.956 1.00 76.50 233 ASP A O 1
ATOM 1767 N N . PRO A 1 234 ? 1.470 7.339 21.358 1.00 81.25 234 PRO A N 1
ATOM 1768 C CA . PRO A 1 234 ? 1.452 6.942 22.761 1.00 81.25 234 PRO A CA 1
ATOM 1769 C C . PRO A 1 234 ? 0.318 7.587 23.564 1.00 81.25 234 PRO A C 1
ATOM 1771 O O . PRO A 1 234 ? -0.272 6.912 24.402 1.00 81.25 234 PRO A O 1
ATOM 1774 N N . SER A 1 235 ? -0.025 8.854 23.297 1.00 80.25 235 SER A N 1
ATOM 1775 C CA . SER A 1 235 ? -1.061 9.578 24.050 1.00 80.25 235 SER A CA 1
ATOM 1776 C C . SER A 1 235 ? -2.460 9.045 23.744 1.00 80.25 235 SER A C 1
ATOM 1778 O O . SER A 1 235 ? -3.298 8.890 24.636 1.00 80.25 235 SER A O 1
ATOM 1780 N N . ARG A 1 236 ? -2.707 8.685 22.482 1.00 78.44 236 ARG A N 1
ATOM 1781 C CA . ARG A 1 236 ? -3.958 8.057 22.058 1.00 78.44 236 ARG A CA 1
ATOM 1782 C C . ARG A 1 236 ? -4.097 6.649 22.616 1.00 78.44 236 ARG A C 1
ATOM 1784 O O . ARG A 1 236 ? -5.171 6.289 23.098 1.00 78.44 236 ARG A O 1
ATOM 1791 N N . LEU A 1 237 ? -3.021 5.872 22.573 1.00 85.94 237 LEU A N 1
ATOM 1792 C CA . LEU A 1 237 ? -3.002 4.533 23.142 1.00 85.94 237 LEU A CA 1
ATOM 1793 C C . LEU A 1 237 ? -3.238 4.565 24.655 1.00 85.94 237 LEU A C 1
ATOM 1795 O O . LEU A 1 237 ? -4.027 3.773 25.164 1.00 85.94 237 LEU A O 1
ATOM 1799 N N . GLU A 1 238 ? -2.598 5.500 25.361 1.00 88.38 238 GLU A N 1
ATOM 1800 C CA . GLU A 1 238 ? -2.804 5.729 26.791 1.00 88.38 238 GLU A CA 1
ATOM 1801 C C . GLU A 1 238 ? -4.264 6.088 27.085 1.00 88.38 238 GLU A C 1
ATOM 1803 O O . GLU A 1 238 ? -4.875 5.479 27.959 1.00 88.38 238 GLU A O 1
ATOM 1808 N N . TYR A 1 239 ? -4.868 6.983 26.298 1.00 88.94 239 TYR A N 1
ATOM 1809 C CA . TYR A 1 239 ? -6.290 7.310 26.414 1.00 88.94 239 TYR A CA 1
ATOM 1810 C C . TYR A 1 239 ? -7.200 6.092 26.199 1.00 88.94 239 TYR A C 1
ATOM 1812 O O . TYR A 1 239 ? -8.107 5.847 26.996 1.00 88.94 239 TYR A O 1
ATOM 1820 N N . LEU A 1 240 ? -6.974 5.312 25.137 1.00 89.69 240 LEU A N 1
ATOM 1821 C CA . LEU A 1 240 ? -7.786 4.130 24.838 1.00 89.69 240 LEU A CA 1
ATOM 1822 C C . LEU A 1 240 ? -7.651 3.061 25.927 1.00 89.69 240 LEU A C 1
ATOM 1824 O O . LEU A 1 240 ? -8.657 2.484 26.335 1.00 89.69 240 LEU A O 1
ATOM 1828 N N . ASN A 1 241 ? -6.439 2.834 26.435 1.00 93.00 241 ASN A N 1
ATOM 1829 C CA . ASN A 1 241 ? -6.190 1.893 27.525 1.00 93.00 241 ASN A CA 1
ATOM 1830 C C . ASN A 1 241 ? -6.677 2.420 28.885 1.00 93.00 241 ASN A C 1
ATOM 1832 O O . ASN A 1 241 ? -7.018 1.619 29.748 1.00 93.00 241 ASN A O 1
ATOM 1836 N N . ALA A 1 242 ? -6.781 3.737 29.082 1.00 92.94 242 ALA A N 1
ATOM 1837 C CA . ALA A 1 242 ? -7.425 4.318 30.260 1.00 92.94 242 ALA A CA 1
ATOM 1838 C C . ALA A 1 242 ? -8.952 4.139 30.223 1.00 92.94 242 ALA A C 1
ATOM 1840 O O . ALA A 1 242 ? -9.558 3.832 31.249 1.00 92.94 242 ALA A O 1
ATOM 1841 N N . LEU A 1 243 ? -9.576 4.296 29.049 1.00 91.69 243 LEU A N 1
ATOM 1842 C CA . LEU A 1 243 ? -11.009 4.044 28.866 1.00 91.69 243 LEU A CA 1
ATOM 1843 C C . LEU A 1 243 ? -11.364 2.557 28.942 1.00 91.69 243 LEU A C 1
ATOM 1845 O O . LEU A 1 243 ? -12.395 2.196 29.508 1.00 91.69 243 LEU A O 1
ATOM 1849 N N . PHE A 1 244 ? -10.524 1.700 28.363 1.00 93.56 244 PHE A N 1
ATOM 1850 C CA . PHE A 1 244 ? -10.769 0.266 28.256 1.00 93.56 244 PHE A CA 1
ATOM 1851 C C . PHE A 1 244 ? -9.549 -0.539 28.731 1.00 93.56 244 PHE A C 1
ATOM 1853 O O . PHE A 1 244 ? -8.890 -1.186 27.914 1.00 93.56 244 PHE A O 1
ATOM 1860 N N . PRO A 1 245 ? -9.250 -0.570 30.046 1.00 90.88 245 PRO A N 1
ATOM 1861 C CA . PRO A 1 245 ? -8.057 -1.250 30.563 1.00 90.88 245 PRO A CA 1
ATOM 1862 C C . PRO A 1 245 ? -7.982 -2.735 30.195 1.00 90.88 245 PRO A C 1
ATOM 1864 O O . PRO A 1 245 ? -6.900 -3.259 29.948 1.00 90.88 245 PRO A O 1
ATOM 1867 N N . GLN A 1 246 ? -9.136 -3.406 30.110 1.00 88.62 246 GLN A N 1
ATOM 1868 C CA . GLN A 1 246 ? -9.216 -4.829 29.759 1.00 88.62 246 GLN A CA 1
ATOM 1869 C C . GLN A 1 246 ? -8.924 -5.099 28.271 1.00 88.62 246 GLN A C 1
ATOM 1871 O O . GLN A 1 246 ? -8.549 -6.215 27.926 1.00 88.62 246 GLN A O 1
ATOM 1876 N N . ALA A 1 247 ? -9.055 -4.097 27.388 1.00 89.62 247 ALA A N 1
ATOM 1877 C CA . ALA A 1 247 ? -8.768 -4.259 25.960 1.00 89.62 247 ALA A CA 1
ATOM 1878 C C . ALA A 1 247 ? -7.261 -4.378 25.675 1.00 89.62 247 ALA A C 1
ATOM 1880 O O . ALA A 1 247 ? -6.880 -5.016 24.696 1.00 89.62 247 ALA A O 1
ATOM 1881 N N . ASN A 1 248 ? -6.425 -3.774 26.533 1.00 89.75 248 ASN A N 1
ATOM 1882 C CA . ASN A 1 248 ? -4.961 -3.835 26.496 1.00 89.75 248 ASN A CA 1
ATOM 1883 C C . ASN A 1 248 ? -4.380 -3.680 25.077 1.00 89.75 248 ASN A C 1
ATOM 1885 O O . ASN A 1 248 ? -3.701 -4.566 24.547 1.00 89.75 248 ASN A O 1
ATOM 1889 N N . PHE A 1 249 ? -4.686 -2.553 24.434 1.00 91.69 249 PHE A N 1
ATOM 1890 C CA . PHE A 1 249 ? -4.225 -2.270 23.084 1.00 91.69 249 PHE A CA 1
ATOM 1891 C C . PHE A 1 249 ? -2.692 -2.224 23.019 1.00 91.69 249 PHE A C 1
ATOM 1893 O O . PHE A 1 249 ? -2.025 -1.612 23.857 1.00 91.69 249 PHE A O 1
ATOM 1900 N N . SER A 1 250 ? -2.142 -2.856 21.980 1.00 89.88 250 SER A N 1
ATOM 1901 C CA . SER A 1 250 ? -0.703 -2.884 21.700 1.00 89.88 250 SER A CA 1
ATOM 1902 C C . SER A 1 250 ? -0.193 -1.544 21.165 1.00 89.88 250 SER A C 1
ATOM 1904 O O . SER A 1 250 ? -0.909 -0.827 20.474 1.00 89.88 250 SER A O 1
ATOM 1906 N N . GLN A 1 251 ? 1.092 -1.263 21.398 1.00 87.38 251 GLN A N 1
ATOM 1907 C CA . GLN A 1 251 ? 1.807 -0.097 20.860 1.00 87.38 251 GLN A CA 1
ATOM 1908 C C . GLN A 1 251 ? 1.989 -0.108 19.340 1.00 87.38 251 GLN A C 1
ATOM 1910 O O . GLN A 1 251 ? 2.472 0.876 18.788 1.00 87.38 251 GLN A O 1
ATOM 1915 N N . HIS A 1 252 ? 1.629 -1.196 18.660 1.00 88.94 252 HIS A N 1
ATOM 1916 C CA . HIS A 1 252 ? 1.766 -1.326 17.214 1.00 88.94 252 HIS A CA 1
ATOM 1917 C C . HIS A 1 252 ? 0.462 -1.811 16.586 1.00 88.94 252 HIS A C 1
ATOM 1919 O O . HIS A 1 252 ? -0.247 -2.637 17.169 1.00 88.94 252 HIS A O 1
ATOM 1925 N N . ALA A 1 253 ? 0.177 -1.345 15.369 1.00 89.44 253 ALA A N 1
ATOM 1926 C CA . ALA A 1 253 ? -0.946 -1.863 14.593 1.00 89.44 253 ALA A CA 1
ATOM 1927 C C . ALA A 1 253 ? -0.760 -3.360 14.288 1.00 89.44 253 ALA A C 1
ATOM 1929 O O . ALA A 1 253 ? 0.346 -3.831 14.002 1.00 89.44 253 ALA A O 1
ATOM 1930 N N . ILE A 1 254 ? -1.856 -4.118 14.314 1.00 91.94 254 ILE A N 1
ATOM 1931 C CA . ILE A 1 254 ? -1.824 -5.568 14.094 1.00 91.94 254 ILE A CA 1
ATOM 1932 C C . ILE A 1 254 ? -1.927 -5.836 12.599 1.00 91.94 254 ILE A C 1
ATOM 1934 O O . ILE A 1 254 ? -2.935 -5.524 11.978 1.00 91.94 254 ILE A O 1
ATOM 1938 N N . ILE A 1 255 ? -0.913 -6.446 11.999 1.00 93.94 255 ILE A N 1
ATOM 1939 C CA . ILE A 1 255 ? -0.945 -6.778 10.571 1.00 93.94 255 ILE A CA 1
ATOM 1940 C C . ILE A 1 255 ? -2.011 -7.847 10.298 1.00 93.94 255 ILE A C 1
ATOM 1942 O O . ILE A 1 255 ? -2.022 -8.908 10.925 1.00 93.94 255 ILE A O 1
ATOM 1946 N N . ALA A 1 256 ? -2.863 -7.608 9.300 1.00 95.00 256 ALA A N 1
ATOM 1947 C CA . ALA A 1 256 ? -3.819 -8.602 8.839 1.00 95.00 256 ALA A CA 1
ATOM 1948 C C . ALA A 1 256 ? -3.090 -9.708 8.060 1.00 95.00 256 ALA A C 1
ATOM 1950 O O . ALA A 1 256 ? -2.476 -9.469 7.011 1.00 95.00 256 ALA A O 1
ATOM 1951 N N . ALA A 1 257 ? -3.146 -10.933 8.583 1.00 92.44 257 ALA A N 1
ATOM 1952 C CA . ALA A 1 257 ? -2.425 -12.071 8.031 1.00 92.44 257 ALA A CA 1
ATOM 1953 C C . ALA A 1 257 ? -2.801 -12.341 6.562 1.00 92.44 257 ALA A C 1
ATOM 1955 O O . ALA A 1 257 ? -3.953 -12.238 6.152 1.00 92.44 257 ALA A O 1
ATOM 1956 N N . GLY A 1 258 ? -1.806 -12.704 5.750 1.00 92.25 258 GLY A N 1
ATOM 1957 C CA . GLY A 1 258 ? -2.018 -13.108 4.356 1.00 92.25 258 GLY A CA 1
ATOM 1958 C C . GLY A 1 258 ? -2.232 -11.973 3.346 1.00 92.25 258 GLY A C 1
ATOM 1959 O O . GLY A 1 258 ? -2.244 -12.260 2.150 1.00 92.25 258 GLY A O 1
ATOM 1960 N N . THR A 1 259 ? -2.317 -10.711 3.777 1.00 95.06 259 THR A N 1
ATOM 1961 C CA . THR A 1 259 ? -2.560 -9.548 2.893 1.00 95.06 259 THR A CA 1
ATOM 1962 C C . THR A 1 259 ? -1.324 -9.082 2.114 1.00 95.06 259 THR A C 1
ATOM 1964 O O . THR A 1 259 ? -1.441 -8.402 1.101 1.00 95.06 259 THR A O 1
ATOM 1967 N N . GLN A 1 260 ? -0.132 -9.530 2.515 1.00 95.94 260 GLN A N 1
ATOM 1968 C CA . GLN A 1 260 ? 1.175 -9.132 1.962 1.00 95.94 260 GLN A CA 1
ATOM 1969 C C . GLN A 1 260 ? 1.728 -10.083 0.876 1.00 95.94 260 GLN A C 1
ATOM 1971 O O . GLN A 1 260 ? 2.938 -10.160 0.615 1.00 95.94 260 GLN A O 1
ATOM 1976 N N . LYS A 1 261 ? 0.856 -10.901 0.276 1.00 95.06 261 LYS A N 1
ATOM 1977 C CA . LYS A 1 261 ? 1.240 -11.845 -0.783 1.00 95.06 261 LYS A CA 1
ATOM 1978 C C . LYS A 1 261 ? 1.601 -11.080 -2.071 1.00 95.06 261 LYS A C 1
ATOM 1980 O O . LYS A 1 261 ? 0.975 -10.063 -2.356 1.00 95.06 261 LYS A O 1
ATOM 1985 N N . PRO A 1 262 ? 2.566 -11.554 -2.877 1.00 96.88 262 PRO A N 1
ATOM 1986 C CA . PRO A 1 262 ? 2.808 -10.989 -4.202 1.00 96.88 262 PRO A CA 1
ATOM 1987 C C . PRO A 1 262 ? 1.543 -10.997 -5.066 1.00 96.88 262 PRO A C 1
ATOM 1989 O O . PRO A 1 262 ? 0.751 -11.938 -4.979 1.00 96.88 262 PRO A O 1
ATOM 1992 N N . ARG A 1 263 ? 1.387 -9.981 -5.909 1.00 97.69 263 ARG A N 1
ATOM 1993 C CA . ARG A 1 263 ? 0.379 -9.894 -6.970 1.00 97.69 263 ARG A CA 1
ATOM 1994 C C . ARG A 1 263 ? 1.048 -10.140 -8.314 1.00 97.69 263 ARG A C 1
ATOM 1996 O O . ARG A 1 263 ? 2.231 -9.841 -8.480 1.00 97.69 263 ARG A O 1
ATOM 2003 N N . ALA A 1 264 ? 0.307 -10.719 -9.248 1.00 98.31 264 ALA A N 1
ATOM 2004 C CA . ALA A 1 264 ? 0.797 -10.970 -10.594 1.00 98.31 264 ALA A CA 1
ATOM 2005 C C . ALA A 1 264 ? -0.327 -10.872 -11.618 1.00 98.31 264 ALA A C 1
ATOM 2007 O O . ALA A 1 264 ? -1.436 -11.356 -11.374 1.00 98.31 264 ALA A O 1
ATOM 2008 N N . SER A 1 265 ? -0.015 -10.319 -12.781 1.00 98.44 265 SER A N 1
ATOM 2009 C CA . SER A 1 265 ? -0.934 -10.205 -13.902 1.00 98.44 265 SER A CA 1
ATOM 2010 C C . SER A 1 265 ? -0.240 -10.471 -15.229 1.00 98.44 265 SER A C 1
ATOM 2012 O O . SER A 1 265 ? 0.973 -10.325 -15.373 1.00 98.44 265 SER A O 1
ATOM 2014 N N . VAL A 1 266 ? -1.033 -10.870 -16.212 1.00 98.56 266 VAL A N 1
ATOM 2015 C CA . VAL A 1 266 ? -0.627 -10.969 -17.613 1.00 98.56 266 VAL A CA 1
ATOM 2016 C C . VAL A 1 266 ? -1.649 -10.267 -18.474 1.00 98.56 266 VAL A C 1
ATOM 2018 O O . VAL A 1 266 ? -2.798 -10.100 -18.071 1.00 98.56 266 VAL A O 1
ATOM 2021 N N . GLY A 1 267 ? -1.273 -9.879 -19.680 1.00 98.00 267 GLY A N 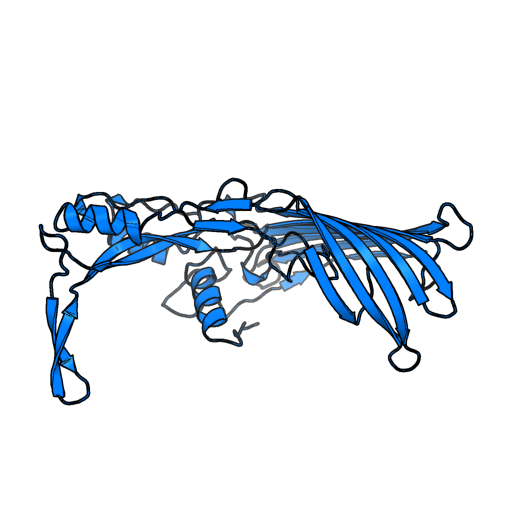1
ATOM 2022 C CA . GLY A 1 267 ? -2.234 -9.240 -20.557 1.00 98.00 267 GLY A CA 1
ATOM 2023 C C . GLY A 1 267 ? -1.682 -8.874 -21.912 1.00 98.00 267 GLY A C 1
ATOM 2024 O O . GLY A 1 267 ? -0.585 -9.285 -22.288 1.00 98.00 267 GLY A O 1
ATOM 2025 N N . LEU A 1 268 ? -2.483 -8.102 -22.637 1.00 97.75 268 LEU A N 1
ATOM 2026 C CA . LEU A 1 268 ? -2.158 -7.552 -23.943 1.00 97.75 268 LEU A CA 1
ATOM 2027 C C . LEU A 1 268 ? -2.316 -6.040 -23.890 1.00 97.75 268 LEU A C 1
ATOM 2029 O O . LEU A 1 268 ? -3.344 -5.536 -23.439 1.00 97.75 268 LEU A O 1
ATOM 2033 N N . GLU A 1 269 ? -1.314 -5.330 -24.388 1.00 95.50 269 GLU A N 1
ATOM 2034 C CA . GLU A 1 269 ? -1.318 -3.879 -24.504 1.00 95.50 269 GLU A CA 1
ATOM 2035 C C . GLU A 1 269 ? -1.111 -3.454 -25.959 1.00 95.50 269 GLU A C 1
ATOM 2037 O O . GLU A 1 269 ? -0.164 -3.882 -26.615 1.00 95.50 269 GLU A O 1
ATOM 2042 N N . LEU A 1 270 ? -1.987 -2.593 -26.463 1.00 94.69 270 LEU A N 1
ATOM 2043 C CA . LEU A 1 270 ? -1.832 -1.901 -27.733 1.00 94.69 270 LEU A CA 1
ATOM 2044 C C . LEU A 1 270 ? -1.280 -0.499 -27.464 1.00 94.69 270 LEU A C 1
ATOM 2046 O O . LEU A 1 270 ? -1.914 0.304 -26.777 1.00 94.69 270 LEU A O 1
ATOM 2050 N N . GLN A 1 271 ? -0.107 -0.211 -28.019 1.00 90.69 271 GLN A N 1
ATOM 2051 C CA . GLN A 1 271 ? 0.595 1.061 -27.886 1.00 90.69 271 GLN A CA 1
ATOM 2052 C C . GLN A 1 271 ? 0.562 1.817 -29.215 1.00 90.69 271 GLN A C 1
ATOM 2054 O O . GLN A 1 271 ? 0.897 1.247 -30.257 1.00 90.69 271 GLN A O 1
ATOM 2059 N N . VAL A 1 272 ? 0.206 3.101 -29.178 1.00 88.56 272 VAL A N 1
ATOM 2060 C CA . VAL A 1 272 ? 0.229 3.998 -30.343 1.00 88.56 272 VAL A CA 1
ATOM 2061 C C . VAL A 1 272 ? 0.940 5.294 -29.968 1.00 88.56 272 VAL A C 1
ATOM 2063 O O . VAL A 1 272 ? 0.480 6.036 -29.102 1.00 88.56 272 VAL A O 1
ATOM 2066 N N . LEU A 1 273 ? 2.066 5.594 -30.616 1.00 80.94 273 LEU A N 1
ATOM 2067 C CA . LEU A 1 273 ? 2.749 6.877 -30.424 1.00 80.94 273 LEU A CA 1
ATOM 2068 C C . LEU A 1 273 ? 1.990 7.994 -31.154 1.00 80.94 273 LEU A C 1
ATOM 2070 O O . LEU A 1 273 ? 1.857 7.946 -32.377 1.00 80.94 273 LEU A O 1
ATOM 2074 N N . MET A 1 274 ? 1.522 9.010 -30.422 1.00 77.81 274 MET A N 1
ATOM 2075 C CA . MET A 1 274 ? 0.844 10.152 -31.040 1.00 77.81 274 MET A CA 1
ATOM 2076 C C . MET A 1 274 ? 1.831 11.236 -31.494 1.00 77.81 274 MET A C 1
ATOM 2078 O O . MET A 1 274 ? 2.603 11.725 -30.663 1.00 77.81 274 MET A O 1
ATOM 2082 N N . PRO A 1 275 ? 1.773 11.676 -32.770 1.00 68.06 275 PRO A N 1
ATOM 2083 C CA . PRO A 1 275 ? 2.727 12.637 -33.329 1.00 68.06 275 PRO A CA 1
ATOM 2084 C C . PRO A 1 275 ? 2.762 13.989 -32.608 1.00 68.06 275 PRO A C 1
ATOM 2086 O O . PRO A 1 275 ? 3.821 14.593 -32.492 1.00 68.06 275 PRO A O 1
ATOM 2089 N N . VAL A 1 276 ? 1.612 14.462 -32.117 1.00 73.19 276 VAL A N 1
ATOM 2090 C CA . VAL A 1 276 ? 1.474 15.824 -31.571 1.00 73.19 276 VAL A CA 1
ATOM 2091 C C . VAL A 1 276 ? 1.874 15.906 -30.094 1.00 73.19 276 VAL A C 1
ATOM 2093 O O . VAL A 1 276 ? 2.434 16.906 -29.663 1.00 73.19 276 VAL A O 1
ATOM 2096 N N . VAL A 1 277 ? 1.610 14.855 -29.310 1.00 67.06 277 VAL A N 1
ATOM 2097 C CA . VAL A 1 277 ? 1.771 14.874 -27.840 1.00 67.06 277 VAL A CA 1
ATOM 2098 C C . VAL A 1 277 ? 3.081 14.204 -27.395 1.00 67.06 277 VAL A C 1
ATOM 2100 O O . VAL A 1 277 ? 3.452 14.279 -26.229 1.00 67.06 277 VAL A O 1
ATOM 2103 N N . ASN A 1 278 ? 3.793 13.533 -28.314 1.00 70.31 278 ASN A N 1
ATOM 2104 C CA . ASN A 1 278 ? 5.016 12.760 -28.049 1.00 70.31 278 ASN A CA 1
ATOM 2105 C C . ASN A 1 278 ? 4.900 11.811 -26.831 1.00 70.31 278 ASN A C 1
ATOM 2107 O O . ASN A 1 278 ? 5.873 11.513 -26.131 1.00 70.31 278 ASN A O 1
ATOM 2111 N N . ALA A 1 279 ? 3.674 11.346 -26.579 1.00 75.00 279 ALA A N 1
ATOM 2112 C CA . ALA A 1 279 ? 3.299 10.445 -25.505 1.00 75.00 279 ALA A CA 1
ATOM 2113 C C . ALA A 1 279 ? 2.579 9.230 -26.115 1.00 75.00 279 ALA A C 1
ATOM 2115 O O . ALA A 1 279 ? 1.750 9.402 -27.018 1.00 75.00 279 ALA A O 1
ATOM 2116 N N . PRO A 1 280 ? 2.895 8.003 -25.670 1.00 78.69 280 PRO A N 1
ATOM 2117 C CA . PRO A 1 280 ? 2.215 6.820 -26.163 1.00 78.69 280 PRO A CA 1
ATOM 2118 C C . PRO A 1 280 ? 0.828 6.681 -25.528 1.00 78.69 280 PRO A C 1
ATOM 2120 O O . PRO A 1 280 ? 0.667 6.782 -24.310 1.00 78.69 280 PRO A O 1
ATOM 2123 N N . PHE A 1 281 ? -0.164 6.434 -26.378 1.00 89.38 281 PHE A N 1
ATOM 2124 C CA . PHE A 1 281 ? -1.502 5.995 -26.000 1.00 89.38 281 PHE A CA 1
ATOM 2125 C C . PHE A 1 281 ? -1.475 4.492 -25.782 1.00 89.38 281 PHE A C 1
ATOM 2127 O O . PHE A 1 281 ? -0.868 3.763 -26.571 1.00 89.38 281 PHE A O 1
ATOM 2134 N N . ARG A 1 282 ? -2.125 4.039 -24.713 1.00 89.94 282 ARG A N 1
ATOM 2135 C CA . ARG A 1 282 ? -2.102 2.648 -24.271 1.00 89.94 282 ARG A CA 1
ATOM 2136 C C . ARG A 1 282 ? -3.522 2.172 -24.039 1.00 89.94 282 ARG A C 1
ATOM 2138 O O . ARG A 1 282 ? -4.278 2.773 -23.277 1.00 89.94 282 ARG A O 1
ATOM 2145 N N . LEU A 1 283 ? -3.864 1.070 -24.683 1.00 94.12 283 LEU A N 1
ATOM 2146 C CA . LEU A 1 283 ? -5.085 0.326 -24.425 1.00 94.12 283 LEU A CA 1
ATOM 2147 C C . LEU A 1 283 ? -4.677 -1.073 -24.004 1.00 94.12 283 LEU A C 1
ATOM 2149 O O . LEU A 1 283 ? -4.032 -1.768 -24.785 1.00 94.12 283 LEU A O 1
ATOM 2153 N N . TYR A 1 284 ? -5.021 -1.490 -22.793 1.00 95.38 284 TYR A N 1
ATOM 2154 C CA . TYR A 1 284 ? -4.644 -2.818 -22.333 1.00 95.38 284 TYR A CA 1
ATOM 2155 C C . TYR A 1 284 ? -5.789 -3.557 -21.663 1.00 95.38 284 TYR A C 1
ATOM 2157 O O . TYR A 1 284 ? -6.655 -2.980 -21.001 1.00 95.38 284 TYR A O 1
ATOM 2165 N N . TRP A 1 285 ? -5.738 -4.873 -21.819 1.00 97.50 285 TRP A N 1
ATOM 2166 C CA . TRP A 1 285 ? -6.490 -5.820 -21.021 1.00 97.50 285 TRP A CA 1
ATOM 2167 C C . TRP A 1 285 ? -5.506 -6.616 -20.174 1.00 97.50 285 TRP A C 1
ATOM 2169 O O . TRP A 1 285 ? -4.510 -7.116 -20.698 1.00 97.50 285 TRP A O 1
ATOM 2179 N N . ALA A 1 286 ? -5.779 -6.722 -18.878 1.00 97.81 286 ALA A N 1
ATOM 2180 C CA . ALA A 1 286 ? -4.971 -7.477 -17.932 1.00 97.81 286 ALA A CA 1
ATOM 2181 C C . ALA A 1 286 ? -5.834 -8.504 -17.196 1.00 97.81 286 ALA A C 1
ATOM 2183 O O . ALA A 1 286 ? -6.974 -8.210 -16.831 1.00 97.81 286 ALA A O 1
ATOM 2184 N N . TYR A 1 287 ? -5.260 -9.671 -16.932 1.00 98.25 287 TYR A N 1
ATOM 2185 C CA . TYR A 1 287 ? -5.813 -10.756 -16.138 1.00 98.25 287 TYR A CA 1
ATOM 2186 C C . TYR A 1 287 ? -4.877 -11.068 -14.969 1.00 98.25 287 TYR A C 1
ATOM 2188 O O . TYR A 1 287 ? -3.685 -11.322 -15.156 1.00 98.25 287 TYR A O 1
ATOM 2196 N N . ASN A 1 288 ? -5.417 -11.064 -13.757 1.00 98.12 288 ASN A N 1
ATOM 2197 C CA . ASN A 1 288 ? -4.669 -11.240 -12.522 1.00 98.12 288 ASN A CA 1
ATOM 2198 C C . ASN A 1 288 ? -4.497 -12.734 -12.229 1.00 98.12 288 ASN A C 1
ATOM 2200 O O . ASN A 1 288 ? -5.412 -13.402 -11.752 1.00 98.12 288 ASN A O 1
ATOM 2204 N N . LEU A 1 289 ? -3.299 -13.257 -12.503 1.00 97.62 289 LEU A N 1
ATOM 2205 C CA . LEU A 1 289 ? -2.911 -14.636 -12.188 1.00 97.62 289 LEU A CA 1
ATOM 2206 C C . LEU A 1 289 ? -2.801 -14.872 -10.681 1.00 97.62 289 LEU A C 1
ATOM 2208 O O . LEU A 1 289 ? -3.032 -15.980 -10.202 1.00 97.62 289 LEU A O 1
ATOM 2212 N N . ARG A 1 290 ? -2.410 -13.833 -9.938 1.00 97.25 290 ARG A N 1
ATOM 2213 C CA . ARG A 1 290 ? -2.293 -13.872 -8.484 1.00 97.25 290 ARG A CA 1
ATOM 2214 C C . ARG A 1 290 ? -2.847 -12.588 -7.897 1.00 97.25 290 ARG A C 1
ATOM 2216 O O . ARG A 1 290 ? -2.311 -11.515 -8.154 1.00 97.25 290 ARG A O 1
ATOM 2223 N N . TYR A 1 291 ? -3.882 -12.738 -7.090 1.00 95.38 291 TYR A N 1
ATOM 2224 C CA . TYR A 1 291 ? -4.637 -11.665 -6.459 1.00 95.38 291 TYR A CA 1
ATOM 2225 C C . TYR A 1 291 ? -4.967 -12.049 -5.008 1.00 95.38 291 TYR A C 1
ATOM 2227 O O . TYR A 1 291 ? -4.738 -13.190 -4.585 1.00 95.38 291 TYR A O 1
ATOM 2235 N N . LEU A 1 292 ? -5.449 -11.090 -4.227 1.00 95.94 292 LEU A N 1
ATOM 2236 C CA . LEU A 1 292 ? -5.915 -11.285 -2.862 1.00 95.94 292 LEU A CA 1
ATOM 2237 C C . LEU A 1 292 ? -7.420 -11.560 -2.862 1.00 95.94 292 LEU A C 1
ATOM 2239 O O . LEU A 1 292 ? -8.221 -10.671 -3.133 1.00 95.94 292 LEU A O 1
ATOM 2243 N N . ASP A 1 293 ? -7.773 -12.788 -2.498 1.00 95.00 293 ASP A N 1
ATOM 2244 C CA . ASP A 1 293 ? -9.114 -13.182 -2.064 1.00 95.00 293 ASP A CA 1
ATOM 2245 C C . ASP A 1 293 ? -8.972 -13.727 -0.644 1.00 95.00 293 ASP A C 1
ATOM 2247 O O . ASP A 1 293 ? -8.316 -14.751 -0.418 1.00 95.00 293 ASP A O 1
ATOM 2251 N N . THR A 1 294 ? -9.463 -12.977 0.335 1.00 94.25 294 THR A N 1
ATOM 2252 C CA . THR A 1 294 ? -9.377 -13.359 1.745 1.00 94.25 294 THR A CA 1
ATOM 2253 C C . THR A 1 294 ? -10.548 -12.796 2.527 1.00 94.25 294 THR A C 1
ATOM 2255 O O . THR A 1 294 ? -11.148 -11.792 2.158 1.00 94.25 294 THR A O 1
ATOM 2258 N N . THR A 1 295 ? -10.847 -13.422 3.657 1.00 94.69 295 THR A N 1
ATOM 2259 C CA . THR A 1 295 ? -11.737 -12.837 4.658 1.00 94.69 295 THR A CA 1
ATOM 2260 C C . THR A 1 295 ? -10.893 -12.118 5.700 1.00 94.69 295 THR A C 1
ATOM 2262 O O . THR A 1 295 ? -9.960 -12.699 6.256 1.00 94.69 295 THR A O 1
ATOM 2265 N N . LEU A 1 296 ? -11.187 -10.844 5.931 1.00 92.94 296 LEU A N 1
ATOM 2266 C CA . LEU A 1 296 ? -10.544 -10.021 6.945 1.00 92.94 296 LEU A CA 1
ATOM 2267 C C . LEU A 1 296 ? -11.421 -10.034 8.186 1.00 92.94 296 LEU A C 1
ATOM 2269 O O . LEU A 1 296 ? -12.602 -9.715 8.117 1.00 92.94 296 LEU A O 1
ATOM 2273 N N . THR A 1 297 ? -10.838 -10.448 9.305 1.00 92.06 297 THR A N 1
ATOM 2274 C CA . THR A 1 297 ? -11.510 -10.531 10.604 1.00 92.06 297 THR A CA 1
ATOM 2275 C C . THR A 1 297 ? -10.747 -9.642 11.581 1.00 92.06 297 THR A C 1
ATOM 2277 O O . THR A 1 297 ? -9.630 -10.007 11.967 1.00 92.06 297 THR A O 1
ATOM 2280 N N . PRO A 1 298 ? -11.283 -8.461 11.937 1.00 91.19 298 PRO A N 1
ATOM 2281 C CA . PRO A 1 298 ? -10.693 -7.633 12.978 1.00 91.19 298 PRO A CA 1
ATOM 2282 C C . PRO A 1 298 ? -10.642 -8.393 14.314 1.00 91.19 298 PRO A C 1
ATOM 2284 O O . PRO A 1 298 ? -11.577 -9.134 14.622 1.00 91.19 298 PRO A O 1
ATOM 2287 N N . PRO A 1 299 ? -9.584 -8.230 15.125 1.00 91.69 299 PRO A N 1
ATOM 2288 C CA . PRO A 1 299 ? -9.544 -8.811 16.461 1.00 91.69 299 PRO A CA 1
ATOM 2289 C C . PRO A 1 299 ? -10.693 -8.288 17.330 1.00 91.69 299 PRO A C 1
ATOM 2291 O O . PRO A 1 299 ? -11.018 -7.101 17.294 1.00 91.69 299 PRO A O 1
ATOM 2294 N N . VAL A 1 300 ? -11.283 -9.164 18.141 1.00 90.75 300 VAL A N 1
ATOM 2295 C CA . VAL A 1 300 ? -12.287 -8.782 19.142 1.00 90.75 300 VAL A CA 1
ATOM 2296 C C . VAL A 1 300 ? -11.583 -8.599 20.482 1.00 90.75 300 VAL A C 1
ATOM 2298 O O . VAL A 1 300 ? -10.962 -9.533 20.981 1.00 90.75 300 VAL A O 1
ATOM 2301 N N . VAL A 1 301 ? -11.683 -7.396 21.051 1.00 91.00 301 VAL A N 1
ATOM 2302 C CA . VAL A 1 301 ? -11.098 -7.039 22.362 1.00 91.00 301 VAL A CA 1
ATOM 2303 C C . VAL A 1 301 ? -12.134 -6.680 23.422 1.00 91.00 301 VAL A C 1
ATOM 2305 O O . VAL A 1 301 ? -11.785 -6.510 24.584 1.00 91.00 301 VAL A O 1
ATOM 2308 N N . ALA A 1 302 ? -13.407 -6.569 23.041 1.00 90.62 302 ALA A N 1
ATOM 2309 C CA . ALA A 1 302 ? -14.484 -6.344 23.989 1.00 90.62 302 ALA A CA 1
ATOM 2310 C C . ALA A 1 302 ? -14.995 -7.688 24.528 1.00 90.62 302 ALA A C 1
ATOM 2312 O O . ALA A 1 302 ? -15.457 -8.536 23.763 1.00 90.62 302 ALA A O 1
ATOM 2313 N N . ASP A 1 303 ? -14.939 -7.866 25.842 1.00 89.56 303 ASP A N 1
ATOM 2314 C CA . ASP A 1 303 ? -15.593 -8.953 26.567 1.00 89.56 303 ASP A CA 1
ATOM 2315 C C . ASP A 1 303 ? -17.002 -8.546 27.082 1.00 89.56 303 ASP A C 1
ATOM 2317 O O . ASP A 1 303 ? -17.379 -7.371 27.000 1.00 89.56 303 ASP A O 1
ATOM 2321 N N . PRO A 1 304 ? -17.821 -9.483 27.606 1.00 90.94 304 PRO A N 1
ATOM 2322 C CA . PRO A 1 304 ? -19.176 -9.182 28.076 1.00 90.94 304 PRO A CA 1
ATOM 2323 C C . PRO A 1 304 ? -19.286 -8.070 29.132 1.00 90.94 304 PRO A C 1
ATOM 2325 O O . PRO A 1 304 ? -20.357 -7.479 29.250 1.00 90.94 304 PRO A O 1
ATOM 2328 N N . SER A 1 305 ? -18.222 -7.761 29.884 1.00 90.88 305 SER A N 1
ATOM 2329 C CA . SER A 1 305 ? -18.221 -6.712 30.915 1.00 90.88 305 SER A CA 1
ATOM 2330 C C . SER A 1 305 ? -18.369 -5.297 30.351 1.00 90.88 305 SER A C 1
ATOM 2332 O O . SER A 1 305 ? -18.835 -4.407 31.061 1.00 90.88 305 SER A O 1
ATOM 2334 N N . PHE A 1 306 ? -18.059 -5.086 29.066 1.00 90.56 306 PHE A N 1
ATOM 2335 C CA . PHE A 1 306 ? -18.268 -3.801 28.390 1.00 90.56 306 PHE A CA 1
ATOM 2336 C C . PHE A 1 306 ? -19.738 -3.537 28.024 1.00 90.56 306 PHE A C 1
ATOM 2338 O O . PHE A 1 306 ? -20.059 -2.475 27.485 1.00 90.56 306 PHE A O 1
ATOM 2345 N N . PHE A 1 307 ? -20.641 -4.487 28.285 1.00 94.00 307 PHE A N 1
ATOM 2346 C CA . PHE A 1 307 ? -22.024 -4.430 27.828 1.00 94.00 307 PHE A CA 1
ATOM 2347 C C . PHE A 1 307 ? -23.007 -4.576 28.992 1.00 94.00 307 PHE A C 1
ATOM 2349 O O . PHE A 1 307 ? -22.785 -5.366 29.907 1.00 94.00 307 PHE A O 1
ATOM 2356 N N . PRO A 1 308 ? -24.154 -3.876 28.948 1.00 93.19 308 PRO A N 1
ATOM 2357 C CA . PRO A 1 308 ? -25.148 -3.938 30.019 1.00 93.19 308 PRO A CA 1
ATOM 2358 C C . PRO A 1 308 ? -25.877 -5.289 30.097 1.00 93.19 308 PRO A C 1
ATOM 2360 O O . PRO A 1 308 ? -26.518 -5.586 31.103 1.00 93.19 308 PRO A O 1
ATOM 2363 N N . ASN A 1 309 ? -25.841 -6.096 29.031 1.00 93.75 309 ASN A N 1
ATOM 2364 C CA . ASN A 1 309 ? -26.442 -7.426 28.983 1.00 93.75 309 ASN A CA 1
ATOM 2365 C C . ASN A 1 309 ? -25.894 -8.266 27.814 1.00 93.75 309 ASN A C 1
ATOM 2367 O O . ASN A 1 309 ? -25.288 -7.752 26.872 1.00 93.75 309 ASN A O 1
ATOM 2371 N N . THR A 1 310 ? -26.178 -9.571 27.853 1.00 94.38 310 THR A N 1
ATOM 2372 C CA . THR A 1 310 ? -25.754 -10.542 26.834 1.00 94.38 310 THR A CA 1
ATOM 2373 C C . THR A 1 310 ? -26.328 -10.259 25.445 1.00 94.38 310 THR A C 1
ATOM 2375 O O . THR A 1 310 ? -25.628 -10.474 24.462 1.00 94.38 310 THR A O 1
ATOM 2378 N N . ALA A 1 311 ? -27.565 -9.759 25.341 1.00 94.75 311 ALA A N 1
ATOM 2379 C CA . ALA A 1 311 ? -28.194 -9.471 24.048 1.00 94.75 311 ALA A CA 1
ATOM 2380 C C . ALA A 1 311 ? -27.444 -8.356 23.298 1.00 94.75 311 ALA A C 1
ATOM 2382 O O . ALA A 1 311 ? -27.163 -8.470 22.105 1.00 94.75 311 ALA A O 1
ATOM 2383 N N . THR A 1 312 ? -27.038 -7.316 24.029 1.00 95.56 312 THR A N 1
ATOM 2384 C CA . THR A 1 312 ? -26.204 -6.226 23.515 1.00 95.56 312 THR A CA 1
ATOM 2385 C C . THR A 1 312 ? -24.824 -6.743 23.107 1.00 95.56 312 THR A C 1
ATOM 2387 O O . THR A 1 312 ? -24.375 -6.446 22.005 1.00 95.56 312 THR A O 1
ATOM 2390 N N . PHE A 1 313 ? -24.174 -7.560 23.948 1.00 93.50 313 PHE A N 1
ATOM 2391 C CA . PHE A 1 313 ? -22.868 -8.158 23.636 1.00 93.50 313 PHE A CA 1
ATOM 2392 C C . PHE A 1 313 ? -22.901 -9.012 22.360 1.00 93.50 313 PHE A C 1
ATOM 2394 O O . PHE A 1 313 ? -22.080 -8.821 21.466 1.00 93.50 313 PHE A O 1
ATOM 2401 N N . GLN A 1 314 ? -23.869 -9.926 22.241 1.00 92.25 314 GLN A N 1
ATOM 2402 C CA . GLN A 1 314 ? -23.983 -10.809 21.077 1.00 92.25 314 GLN A CA 1
ATOM 2403 C C . GLN A 1 314 ? -24.242 -10.020 19.790 1.00 92.25 314 GLN A C 1
ATOM 2405 O O . GLN A 1 314 ? -23.581 -10.267 18.783 1.00 92.25 314 GLN A O 1
ATOM 2410 N N . SER A 1 315 ? -25.139 -9.028 19.834 1.00 92.19 315 SER A N 1
ATOM 2411 C CA . SER A 1 315 ? -25.381 -8.146 18.687 1.00 92.19 315 SER A CA 1
ATOM 2412 C C . SER A 1 315 ? -24.140 -7.327 18.320 1.00 92.19 315 SER A C 1
ATOM 2414 O O . SER A 1 315 ? -23.822 -7.187 17.138 1.00 92.19 315 SER A O 1
ATOM 2416 N N . ALA A 1 316 ? -23.399 -6.832 19.316 1.00 92.00 316 ALA A N 1
ATOM 2417 C CA . ALA A 1 316 ? -22.160 -6.097 19.101 1.00 92.00 316 ALA A CA 1
ATOM 2418 C C . ALA A 1 316 ? -21.098 -6.951 18.395 1.00 92.00 316 ALA A C 1
ATOM 2420 O O . ALA A 1 316 ? -20.560 -6.517 17.380 1.00 92.00 316 ALA A O 1
ATOM 2421 N N . VAL A 1 317 ? -20.842 -8.175 18.863 1.00 89.62 317 VAL A N 1
ATOM 2422 C CA . VAL A 1 317 ? -19.885 -9.104 18.227 1.00 89.62 317 VAL A CA 1
ATOM 2423 C C . VAL A 1 317 ? -20.337 -9.533 16.831 1.00 89.62 317 VAL A C 1
ATOM 2425 O O . VAL A 1 317 ? -19.522 -9.683 15.931 1.00 89.62 317 VAL A O 1
ATOM 2428 N N . GLN A 1 318 ? -21.635 -9.706 16.606 1.00 86.69 318 GLN A N 1
ATOM 2429 C CA . GLN A 1 318 ? -22.117 -10.140 15.298 1.00 86.69 318 GLN A CA 1
ATOM 2430 C C . GLN A 1 318 ? -22.071 -9.024 14.243 1.00 86.69 318 GLN A C 1
ATOM 2432 O O . GLN A 1 318 ? -21.743 -9.289 13.087 1.00 86.69 318 GLN A O 1
ATOM 2437 N N . ASN A 1 319 ? -22.415 -7.792 14.627 1.00 85.75 319 ASN A N 1
ATOM 2438 C CA . ASN A 1 319 ? -22.706 -6.721 13.670 1.00 85.75 319 ASN A CA 1
ATOM 2439 C C . ASN A 1 319 ? -21.669 -5.589 13.657 1.00 85.75 319 ASN A C 1
ATOM 2441 O O . ASN A 1 319 ? -21.602 -4.851 12.677 1.00 85.75 319 ASN A O 1
ATOM 2445 N N . TYR A 1 320 ? -20.879 -5.428 14.723 1.00 84.12 320 TYR A N 1
ATOM 2446 C CA . TYR A 1 320 ? -20.026 -4.248 14.912 1.00 84.12 320 TYR A CA 1
ATOM 2447 C C . TYR A 1 320 ? -18.567 -4.579 15.245 1.00 84.12 320 TYR A C 1
ATOM 2449 O O . TYR A 1 320 ? -17.674 -3.820 14.872 1.00 84.12 320 TYR A O 1
ATOM 2457 N N . LEU A 1 321 ? -18.303 -5.687 15.942 1.00 87.06 321 LEU A N 1
ATOM 2458 C CA . LEU A 1 321 ? -16.978 -6.031 16.459 1.00 87.06 321 LEU A CA 1
ATOM 2459 C C . LEU A 1 321 ? -16.467 -7.314 15.820 1.00 87.06 321 LEU A C 1
ATOM 2461 O O . LEU A 1 321 ? -17.061 -8.369 15.983 1.00 87.06 321 LEU A O 1
ATOM 2465 N N . GLY A 1 322 ? -15.341 -7.237 15.112 1.00 81.12 322 GLY A N 1
ATOM 2466 C CA . GLY A 1 322 ? -14.716 -8.421 14.513 1.00 81.12 322 GLY A CA 1
ATOM 2467 C C . GLY A 1 322 ? -15.546 -9.108 13.428 1.00 81.12 322 GLY A C 1
ATOM 2468 O O . GLY A 1 322 ? -15.209 -10.222 13.032 1.00 81.12 322 GLY A O 1
ATOM 2469 N N . ALA A 1 323 ? -16.598 -8.453 12.923 1.00 84.12 323 ALA A N 1
ATOM 2470 C CA . ALA A 1 323 ? -17.408 -8.970 11.831 1.00 84.12 323 ALA A CA 1
ATOM 2471 C C . ALA A 1 323 ? -16.514 -9.223 10.599 1.00 84.12 323 ALA A C 1
ATOM 2473 O O . ALA A 1 323 ? -15.881 -8.285 10.095 1.00 84.12 323 ALA A O 1
ATOM 2474 N N . PRO A 1 324 ? -16.419 -10.477 10.120 1.00 89.00 324 PRO A N 1
ATOM 2475 C CA . PRO A 1 324 ? -15.580 -10.797 8.984 1.00 89.00 324 PRO A CA 1
ATOM 2476 C C . PRO A 1 324 ? -16.152 -10.168 7.716 1.00 89.00 324 PRO A C 1
ATOM 2478 O O . PRO A 1 324 ? -17.342 -10.299 7.429 1.00 89.00 324 PRO A O 1
ATOM 2481 N N . PHE A 1 325 ? -15.300 -9.541 6.911 1.00 88.75 325 PHE A N 1
ATOM 2482 C CA . PHE A 1 325 ? -15.682 -9.058 5.587 1.00 88.75 325 PHE A CA 1
ATOM 2483 C C . PHE A 1 325 ? -14.761 -9.640 4.520 1.00 88.75 325 PHE A C 1
ATOM 2485 O O . PHE A 1 325 ? -13.559 -9.829 4.726 1.00 88.75 325 PHE A O 1
ATOM 2492 N N . ARG A 1 326 ? -15.337 -9.961 3.360 1.00 93.50 326 ARG A N 1
ATOM 2493 C CA . ARG A 1 326 ? -14.577 -10.501 2.236 1.00 93.50 326 ARG A CA 1
ATOM 2494 C C . ARG A 1 326 ? -13.876 -9.372 1.492 1.00 93.50 326 ARG A C 1
ATOM 2496 O O . ARG A 1 326 ? -14.500 -8.377 1.134 1.00 93.50 326 ARG A O 1
ATOM 2503 N N . TRP A 1 327 ? -12.596 -9.571 1.220 1.00 93.38 327 TRP A N 1
ATOM 2504 C CA . TRP A 1 327 ? -11.811 -8.767 0.301 1.00 93.38 327 TRP A CA 1
ATOM 2505 C C . TRP A 1 327 ? -11.508 -9.599 -0.939 1.00 93.38 327 TRP A C 1
ATOM 2507 O O . TRP A 1 327 ? -10.800 -10.599 -0.839 1.00 93.38 327 TRP A O 1
ATOM 2517 N N . ASP A 1 328 ? -12.054 -9.191 -2.081 1.00 94.00 328 ASP A N 1
ATOM 2518 C CA . ASP A 1 328 ? -11.891 -9.878 -3.363 1.00 94.00 328 ASP A CA 1
ATOM 2519 C C . ASP A 1 328 ? -11.363 -8.881 -4.401 1.00 94.00 328 ASP A C 1
ATOM 2521 O O . ASP A 1 328 ? -12.070 -7.971 -4.845 1.00 94.00 328 ASP A O 1
ATOM 2525 N N . GLU A 1 329 ? -10.082 -9.008 -4.742 1.00 94.81 329 GLU A N 1
ATOM 2526 C CA . GLU A 1 329 ? -9.462 -8.230 -5.811 1.00 94.81 329 GLU A CA 1
ATOM 2527 C C . GLU A 1 329 ? -10.016 -8.662 -7.182 1.00 94.81 329 GLU A C 1
ATOM 2529 O O . GLU A 1 329 ? -10.254 -9.838 -7.457 1.00 94.81 329 GLU A O 1
ATOM 2534 N N . ARG A 1 330 ? -10.201 -7.696 -8.091 1.00 93.44 330 ARG A N 1
ATOM 2535 C CA . ARG A 1 330 ? -10.724 -7.966 -9.440 1.00 93.44 330 ARG A CA 1
ATOM 2536 C C . ARG A 1 330 ? -9.837 -8.974 -10.177 1.00 93.44 330 ARG A C 1
ATOM 2538 O O . ARG A 1 330 ? -8.617 -8.918 -10.081 1.00 93.44 330 ARG A O 1
ATOM 2545 N N . ARG A 1 331 ? -10.439 -9.849 -10.988 1.00 95.81 331 ARG A N 1
ATOM 2546 C CA . ARG A 1 331 ? -9.699 -10.842 -11.796 1.00 95.81 331 ARG A CA 1
ATOM 2547 C C . ARG A 1 331 ? -9.165 -10.291 -13.112 1.00 95.81 331 ARG A C 1
ATOM 2549 O O . ARG A 1 331 ? -8.193 -10.816 -13.639 1.00 95.81 331 ARG A O 1
ATOM 2556 N N . SER A 1 332 ? -9.795 -9.259 -13.662 1.00 96.19 332 SER A N 1
ATOM 2557 C CA . SER A 1 332 ? -9.352 -8.635 -14.905 1.00 96.19 332 SER A CA 1
ATOM 2558 C C . SER A 1 332 ? -9.782 -7.182 -14.988 1.00 96.19 332 SER A C 1
ATOM 2560 O O . SER A 1 332 ? -10.817 -6.810 -14.430 1.00 96.19 332 SER A O 1
ATOM 2562 N N . ILE A 1 333 ? -9.038 -6.388 -15.750 1.00 95.44 333 ILE A N 1
ATOM 2563 C CA . ILE A 1 333 ? -9.388 -5.003 -16.054 1.00 95.44 333 ILE A CA 1
ATOM 2564 C C . ILE A 1 333 ? -9.124 -4.705 -17.525 1.00 95.44 333 ILE A C 1
ATOM 2566 O O . ILE A 1 333 ? -8.184 -5.225 -18.127 1.00 95.44 333 ILE A O 1
ATOM 2570 N N . PHE A 1 334 ? -9.946 -3.828 -18.082 1.00 95.38 334 PHE A N 1
ATOM 2571 C CA . PHE A 1 334 ? -9.695 -3.171 -19.351 1.00 95.38 334 PHE A CA 1
ATOM 2572 C C . PHE A 1 334 ? -9.482 -1.687 -19.074 1.00 95.38 334 PHE A C 1
ATOM 2574 O O . PHE A 1 334 ? -10.299 -1.077 -18.379 1.00 95.38 334 PHE A O 1
ATOM 2581 N N . ARG A 1 335 ? -8.383 -1.108 -19.563 1.00 93.00 335 ARG A N 1
ATOM 2582 C CA . ARG A 1 335 ? -8.053 0.287 -19.264 1.00 93.00 335 ARG A CA 1
ATOM 2583 C C . ARG A 1 335 ? -7.413 0.999 -20.440 1.00 93.00 335 ARG A C 1
ATOM 2585 O O . ARG A 1 335 ? -6.663 0.426 -21.229 1.00 93.00 335 ARG A O 1
ATOM 2592 N N . PHE A 1 336 ? -7.713 2.285 -20.489 1.00 90.94 336 PHE A N 1
ATOM 2593 C CA . PHE A 1 336 ? -7.092 3.263 -21.354 1.00 90.94 336 PHE A CA 1
ATOM 2594 C C . PHE A 1 336 ? -6.174 4.162 -20.523 1.00 90.94 336 PHE A C 1
ATOM 2596 O O . PHE A 1 336 ? -6.574 4.612 -19.449 1.00 90.94 336 PHE A O 1
ATOM 2603 N N . SER A 1 337 ? -4.966 4.430 -21.014 1.00 86.25 337 SER A N 1
ATOM 2604 C CA . SER A 1 337 ? -3.994 5.287 -20.337 1.00 86.25 337 SER A CA 1
ATOM 2605 C C . SER A 1 337 ? -3.086 6.017 -21.328 1.00 86.25 337 SER A C 1
ATOM 2607 O O . SER A 1 337 ? -2.961 5.630 -22.493 1.00 86.25 337 SER A O 1
ATOM 2609 N N . ILE A 1 338 ? -2.445 7.087 -20.861 1.00 83.38 338 ILE A N 1
ATOM 2610 C CA . ILE A 1 338 ? -1.484 7.886 -21.626 1.00 83.38 338 ILE A CA 1
ATOM 2611 C C . ILE A 1 338 ? -0.204 7.982 -20.801 1.00 83.38 338 ILE A C 1
ATOM 2613 O O . ILE A 1 338 ? -0.222 8.467 -19.673 1.00 83.38 338 ILE A O 1
ATOM 2617 N N . GLY A 1 339 ? 0.915 7.530 -21.360 1.00 73.31 339 GLY A N 1
ATOM 2618 C CA . GLY A 1 339 ? 2.194 7.494 -20.649 1.00 73.31 339 GLY A CA 1
ATOM 2619 C C . GLY A 1 339 ? 3.045 6.304 -21.068 1.00 73.31 339 GLY A C 1
ATOM 2620 O O . GLY A 1 339 ? 2.584 5.434 -21.794 1.00 73.31 339 GLY A O 1
ATOM 2621 N N . ARG A 1 340 ? 4.307 6.262 -20.642 1.00 65.56 340 ARG A N 1
ATOM 2622 C CA . ARG A 1 340 ? 5.240 5.175 -20.990 1.00 65.56 340 ARG A CA 1
ATOM 2623 C C . ARG A 1 340 ? 5.083 4.000 -20.024 1.00 65.56 340 ARG A C 1
ATOM 2625 O O . ARG A 1 340 ? 4.761 4.221 -18.864 1.00 65.56 340 ARG A O 1
ATOM 2632 N N . THR A 1 341 ? 5.366 2.782 -20.478 1.00 58.25 341 THR A N 1
ATOM 2633 C CA . THR A 1 341 ? 5.861 1.737 -19.576 1.00 58.25 341 THR A CA 1
ATOM 2634 C C . THR A 1 341 ? 7.359 1.932 -19.398 1.00 58.25 341 THR A C 1
ATOM 2636 O O . THR A 1 341 ? 8.071 1.969 -20.400 1.00 58.25 341 THR A O 1
ATOM 2639 N N . PHE A 1 342 ? 7.756 2.151 -18.138 1.00 59.97 342 PHE A N 1
ATOM 2640 C CA . PHE A 1 342 ? 9.114 2.160 -17.567 1.00 59.97 342 PHE A CA 1
ATOM 2641 C C . PHE A 1 342 ? 10.315 2.533 -18.468 1.00 59.97 342 PHE A C 1
ATOM 2643 O O . PHE A 1 342 ? 10.662 1.817 -19.433 1.00 59.97 342 PHE A O 1
#

Solvent-accessible surface area (backbone atoms only — not comparable to full-atom values): 18072 Å² total; per-residue (Å²): 117,54,70,77,80,66,92,44,71,67,52,36,52,51,47,44,54,52,51,72,47,19,31,30,41,73,47,70,74,71,86,90,52,62,53,51,52,81,43,31,80,25,70,51,64,61,71,48,80,47,77,55,55,74,36,99,84,74,56,48,34,34,42,34,41,38,39,38,39,35,44,28,23,47,94,63,78,20,54,33,28,34,45,31,48,34,41,41,36,40,41,32,32,66,37,96,50,88,81,23,24,35,40,39,36,40,39,39,42,39,49,41,32,45,94,94,39,27,44,37,57,93,77,38,42,59,33,28,19,82,80,56,28,50,37,39,58,69,61,67,42,33,21,36,27,34,39,85,47,73,41,81,37,67,38,38,36,92,87,63,47,70,38,67,42,83,41,74,44,98,86,70,47,82,46,75,41,71,39,67,46,78,39,59,34,44,43,84,44,73,63,33,7,37,34,36,38,36,36,37,39,34,45,37,38,70,74,56,90,62,32,29,42,27,46,37,42,22,38,33,36,30,24,59,84,57,57,82,42,37,24,42,28,64,69,59,51,50,52,51,33,68,78,36,60,86,46,60,76,68,67,42,50,46,69,45,83,83,48,51,57,62,38,29,18,34,36,46,32,44,36,37,59,38,88,89,74,79,42,32,39,35,43,34,41,21,37,38,80,33,71,60,73,48,72,49,60,41,65,75,49,64,58,68,86,78,36,99,42,69,52,23,36,54,51,34,46,62,74,74,34,37,49,69,44,81,44,72,58,66,56,56,39,76,50,77,50,76,53,74,74,129

Secondary structure (DSSP, 8-state):
-B----SSHHHHHHHHHHHHTTSS-SS--STT--TTSSB---EE--EEEEE--S-SSS--SEEEEEEEEEEE-GGGT-S--EEEEEEEEEEEEE-SSTT-EEEEEEEEEE-EE-TT----GGG-B-B-STTS-TTS-TT-B---EEEEEEEEEE-B-TTSPBPEEEEE-TTS-EEEEE-EEEEEEEEEE---BSEEEEEEEEEEEEEETTEEEEEEEEEEEEE-S-GGG-BPPHHHHHHHHHH-GGG---SBPEEPTTTT--EEEEEEEEEEE-TTT-SEEEEEEEEEEE--EEEE-PPP---GGGSSSHHHHHHHHHHTSS--EEEE--SEEEEEEES---

Nearest PDB structures (foldseek):
  8us4-assembly1_A  TM=8.413E-01  e=1.061E-06  Pseudomonas aeruginosa PAO1
  8us1-assembly1_A  TM=8.049E-01  e=1.240E-06  Pseudomonas aeruginosa PAO1
  8us2-assembly2_B  TM=8.033E-01  e=1.177E-06  Pseudomonas aeruginosa PAO1
  4c00-assembly1_A  TM=8.100E-01  e=4.107E-06  Escherichia coli
  5ixm-assembly2_C  TM=1.346E-01  e=2.948E+00  Yersinia pestis

Mean predicted aligned error: 7.76 Å

pLDDT: mean 87.15, std 14.84, range [34.97, 98.56]

Radius of gyration: 25.06 Å; Cα contacts (8 Å, |Δi|>4): 873; chains: 1; bounding box: 65×38×70 Å

Sequence (342 aa):
ISNVKTLTTAAGNYFNYIDFEGVGGPNAVVNGANNLSGIRSSTITPTYAYNTVNHPIIPTRGLRVNLSFGFTGSVLGGNVNTLQPALDIAYFRRGIWKRNIMGFHVNGRFIIGYGGKVAPPYLRYYMGGENDIRGFDLLTISPFAYLPTTASVPVLNKDGTPVVQKIVNADGSIGTSAVTTTVPSYQVIFPGGDTAGVFNYEYRIPIVGPVTLAPFLDVGVDRLSFPSQLGLDPSRLEYLNALFPQANFSQHAIIAAGTQKPRASVGLELQVLMPVVNAPFRLYWAYNLRYLDTTLTPPVVADPSFFPNTATFQSAVQNYLGAPFRWDERRSIFRFSIGRTF